Protein AF-A0A3P8BWS3-F1 (afdb_monomer)

Organism: NCBI:txid31246

pLDDT: mean 70.67, std 22.84, range [26.39, 96.69]

Radius of gyration: 19.43 Å; Cα contacts (8 Å, |Δi|>4): 321; chains: 1; bounding box: 45×33×57 Å

Solvent-accessible surface area (backbone atoms only — not comparable to full-atom values): 11876 Å² total; per-residue (Å²): 134,86,73,91,52,97,81,74,68,56,33,35,42,34,28,52,36,63,94,70,42,42,39,37,36,28,45,45,93,36,86,89,58,69,43,78,44,48,38,71,38,71,47,80,44,70,73,90,51,87,87,46,59,76,30,41,32,35,32,69,50,94,88,46,77,75,43,77,45,62,83,82,64,73,44,76,46,79,47,73,55,94,90,38,68,30,36,41,37,32,27,54,53,96,93,33,44,33,39,38,37,28,52,48,66,68,51,54,50,48,52,57,46,47,56,74,51,84,81,75,98,67,87,41,85,44,82,42,66,25,44,37,44,48,46,65,40,81,86,81,71,39,79,77,47,76,50,71,50,76,61,45,79,45,72,61,55,84,64,56,63,60,55,55,41,57,64,51,58,84,51,91,73,86,78,82,84,86,82,91,79,90,76,96,71,84,78,53,80,45,84,46,130

InterPro domains:
  IPR026847 Vacuolar protein sorting-associated protein 13 [PTHR16166] (4-151)

Foldseek 3Di:
DDPDDDQPFFEKEAAQEPPQQKKWKAAVVCPVDIDIDTHRDIDGDHHPDPPGQQKMWMDRDPPADIDIDNLRDWDWDWDDDPNQIWIWTWADDPNHTYTYIHSDPVLNVVRSCNNVDDDDDDFDWDWQQKKKKWQADPVVRDTPDMDMDGIDGDRDPPVRVVVVCVSSVVDDDDDDDDDDDDDDDDIDMDRDD

Sequence (193 aa):
MQMYQEGMALVRLVNNLNDSQPVFYHQSGLQHTVHRLDAGMSIMYAWDCPQAKRELIFYCNETDNRHSNKLTYDSIEEFKVKDTKAYLVSFMWNMQRVLLFTQNASVAKNARLSSDLEPIDQEIVISLQSIGISLVDNHSRAELAYVSITRLVSSLALIDFLCFYQLLVSSHKLIPRCNLSNTCTHIYIYPLC

Structure (mmCIF, N/CA/C/O backbone):
data_AF-A0A3P8BWS3-F1
#
_entry.id   AF-A0A3P8BWS3-F1
#
loop_
_atom_site.group_PDB
_atom_site.id
_atom_site.type_symbol
_atom_site.label_atom_id
_atom_site.label_alt_id
_atom_site.label_comp_id
_atom_site.label_asym_id
_atom_site.label_entity_id
_atom_site.label_seq_id
_atom_site.pdbx_PDB_ins_code
_atom_site.Cartn_x
_atom_site.Cartn_y
_atom_site.Cartn_z
_atom_site.occupancy
_atom_site.B_iso_or_equiv
_atom_site.auth_seq_id
_atom_site.auth_comp_id
_atom_site.auth_asym_id
_atom_site.auth_atom_id
_atom_site.pdbx_PDB_model_num
ATOM 1 N N . MET A 1 1 ? 28.853 2.518 -13.003 1.00 37.38 1 MET A N 1
ATOM 2 C CA . MET A 1 1 ? 28.020 2.010 -11.894 1.00 37.38 1 MET A CA 1
ATOM 3 C C . MET A 1 1 ? 27.049 3.126 -11.555 1.00 37.38 1 MET A C 1
ATOM 5 O O . MET A 1 1 ? 27.498 4.154 -11.066 1.00 37.38 1 MET A O 1
ATOM 9 N N . GLN A 1 2 ? 25.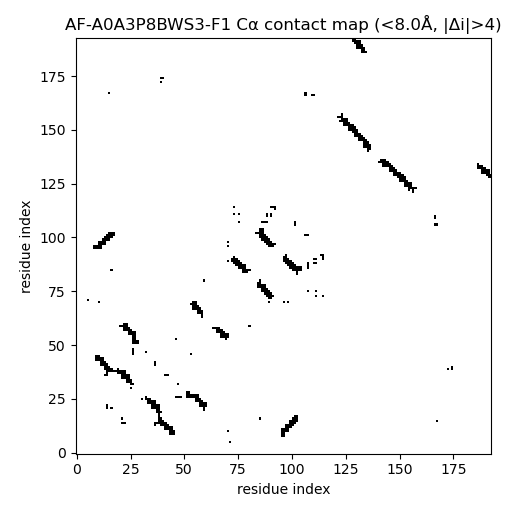780 3.027 -11.956 1.00 33.84 2 GLN A N 1
ATOM 10 C CA . GLN A 1 2 ? 24.806 4.057 -11.589 1.00 33.84 2 GLN A CA 1
ATOM 11 C C . GLN A 1 2 ? 24.414 3.802 -10.136 1.00 33.84 2 GLN A C 1
ATOM 13 O O . GLN A 1 2 ? 23.900 2.733 -9.819 1.00 33.84 2 GLN A O 1
ATOM 18 N N . MET A 1 3 ? 24.752 4.738 -9.250 1.00 30.75 3 MET A N 1
ATOM 19 C CA . MET A 1 3 ? 24.373 4.650 -7.842 1.00 30.75 3 MET A CA 1
ATOM 20 C C . MET A 1 3 ? 22.849 4.658 -7.731 1.00 30.75 3 M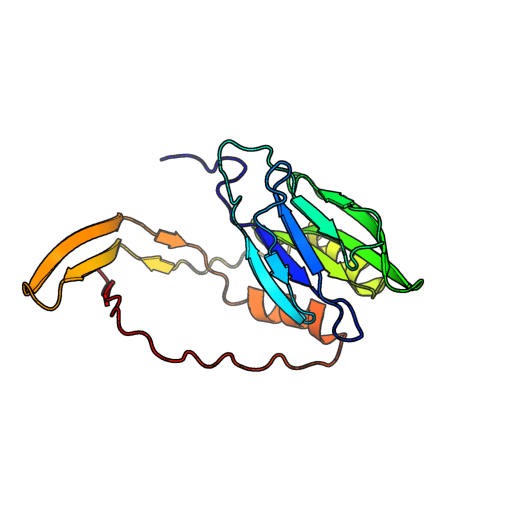ET A C 1
ATOM 22 O O . MET A 1 3 ? 22.177 5.358 -8.493 1.00 30.75 3 MET A O 1
ATOM 26 N N . TYR A 1 4 ? 22.322 3.888 -6.781 1.00 42.94 4 TYR A N 1
ATOM 27 C CA . TYR A 1 4 ? 20.913 3.920 -6.411 1.00 42.94 4 TYR A CA 1
ATOM 28 C C . TYR A 1 4 ? 20.457 5.374 -6.226 1.00 42.94 4 TYR A C 1
ATOM 30 O O . TYR A 1 4 ? 21.056 6.124 -5.455 1.00 42.94 4 TYR A O 1
ATOM 38 N N . GLN A 1 5 ? 19.431 5.778 -6.973 1.00 46.66 5 GLN A N 1
ATOM 39 C CA . GLN A 1 5 ? 18.813 7.090 -6.825 1.00 46.66 5 GLN A CA 1
ATOM 40 C C . GLN A 1 5 ? 17.470 6.944 -6.127 1.00 46.66 5 GLN A C 1
ATOM 42 O O . GLN A 1 5 ? 16.737 5.977 -6.343 1.00 46.66 5 GLN A O 1
ATOM 47 N N . GLU A 1 6 ? 17.144 7.929 -5.299 1.00 41.62 6 GLU A N 1
ATOM 48 C CA . GLU A 1 6 ? 15.866 8.006 -4.610 1.00 41.62 6 GLU A CA 1
ATOM 49 C C . GLU A 1 6 ? 14.709 7.915 -5.631 1.00 41.62 6 GLU A C 1
ATOM 51 O O . GLU A 1 6 ? 14.569 8.737 -6.545 1.00 41.62 6 GLU A O 1
ATOM 56 N N . GLY A 1 7 ? 13.912 6.845 -5.522 1.00 49.38 7 GLY A N 1
ATOM 57 C CA . GLY A 1 7 ? 12.821 6.506 -6.446 1.00 49.38 7 GLY A CA 1
ATOM 58 C C . GLY A 1 7 ? 13.127 5.460 -7.525 1.00 49.38 7 GLY A C 1
ATOM 59 O O . GLY A 1 7 ? 12.284 5.264 -8.396 1.00 49.38 7 GLY A O 1
ATOM 60 N N . MET A 1 8 ? 14.284 4.787 -7.477 1.00 54.88 8 MET A N 1
ATOM 61 C CA . MET A 1 8 ? 14.584 3.611 -8.317 1.00 54.88 8 MET A CA 1
ATOM 62 C C . MET A 1 8 ? 14.036 2.300 -7.724 1.00 54.88 8 MET A C 1
ATOM 64 O O . MET A 1 8 ? 13.815 1.343 -8.461 1.00 54.88 8 MET A O 1
ATOM 68 N N . ALA A 1 9 ? 13.806 2.236 -6.406 1.00 63.41 9 ALA A N 1
ATOM 69 C CA . ALA A 1 9 ? 13.172 1.084 -5.766 1.00 63.41 9 ALA A CA 1
ATOM 70 C C . ALA A 1 9 ? 11.645 1.203 -5.816 1.00 63.41 9 ALA A C 1
ATOM 72 O O . ALA A 1 9 ? 11.078 2.234 -5.447 1.00 63.41 9 ALA A O 1
ATOM 73 N N . LEU A 1 10 ? 10.988 0.118 -6.230 1.00 79.62 10 LEU A N 1
ATOM 74 C CA . LEU A 1 10 ? 9.534 -0.009 -6.165 1.00 79.62 10 LEU A CA 1
ATOM 75 C C . LEU A 1 10 ? 9.070 0.015 -4.708 1.00 79.62 10 LEU A C 1
ATOM 77 O O . LEU A 1 10 ? 9.632 -0.681 -3.855 1.00 79.62 10 LEU A O 1
ATOM 81 N N . VAL A 1 11 ? 8.011 0.778 -4.443 1.00 89.00 11 VAL A N 1
ATOM 82 C CA . VAL A 1 11 ? 7.378 0.817 -3.123 1.00 89.00 11 VAL A CA 1
ATOM 83 C C . VAL A 1 11 ? 6.425 -0.359 -3.008 1.00 89.00 11 VAL A C 1
ATOM 85 O O . VAL A 1 11 ? 5.604 -0.582 -3.891 1.00 89.00 11 VAL A O 1
ATOM 88 N N . ARG A 1 12 ? 6.487 -1.103 -1.908 1.00 90.69 12 ARG A N 1
ATOM 89 C CA . ARG A 1 12 ? 5.502 -2.145 -1.625 1.00 90.69 12 ARG A CA 1
ATOM 90 C C . ARG A 1 12 ? 4.295 -1.527 -0.928 1.00 90.69 12 ARG A C 1
ATOM 92 O O . ARG A 1 12 ? 4.413 -1.070 0.204 1.00 90.69 12 ARG A O 1
ATOM 99 N N . LEU A 1 13 ? 3.138 -1.533 -1.579 1.00 93.00 13 LEU A N 1
ATOM 100 C CA . LEU A 1 13 ? 1.870 -1.151 -0.955 1.00 93.00 13 LEU A CA 1
ATOM 101 C C . LEU A 1 13 ? 1.204 -2.401 -0.380 1.00 93.00 13 LEU A C 1
ATOM 103 O O . LEU A 1 13 ? 1.151 -3.431 -1.052 1.00 93.00 13 LEU A O 1
ATOM 107 N N . VAL A 1 14 ? 0.709 -2.325 0.854 1.00 92.06 14 VAL A N 1
ATOM 108 C CA . VAL A 1 14 ? 0.159 -3.474 1.587 1.00 92.06 14 VAL A CA 1
ATOM 109 C C . VAL A 1 14 ? -1.143 -3.067 2.252 1.00 92.06 14 VAL A C 1
ATOM 111 O O . VAL A 1 14 ? -1.141 -2.233 3.156 1.00 92.06 14 VAL A O 1
ATOM 114 N N . ASN A 1 15 ? -2.252 -3.678 1.845 1.00 93.56 15 ASN A N 1
ATOM 115 C CA . ASN A 1 15 ? -3.545 -3.446 2.471 1.00 93.56 15 ASN A CA 1
ATOM 116 C C . ASN A 1 15 ? -3.862 -4.569 3.466 1.00 93.56 15 ASN A C 1
ATOM 118 O O . ASN A 1 15 ? -4.241 -5.667 3.076 1.00 93.56 15 ASN A O 1
ATOM 122 N N . ASN A 1 16 ? -3.736 -4.272 4.756 1.00 89.62 16 ASN A N 1
ATOM 123 C CA . ASN A 1 16 ? -4.108 -5.137 5.875 1.00 89.62 16 ASN A CA 1
ATOM 124 C C . ASN A 1 16 ? -5.298 -4.550 6.667 1.00 89.62 16 ASN A C 1
ATOM 126 O O . ASN A 1 16 ? -5.358 -4.639 7.896 1.00 89.62 16 ASN A O 1
ATOM 130 N N . LEU A 1 17 ? -6.226 -3.876 5.982 1.00 89.88 17 LEU A N 1
ATOM 131 C CA . LEU A 1 17 ? -7.486 -3.426 6.574 1.00 89.88 17 LEU A CA 1
ATOM 132 C C . LEU A 1 17 ? -8.468 -4.601 6.713 1.00 89.88 17 LEU A C 1
ATOM 134 O O . LEU A 1 17 ? -8.439 -5.554 5.931 1.00 89.88 17 LEU A O 1
ATOM 138 N N . ASN A 1 18 ? -9.355 -4.532 7.709 1.00 88.88 18 ASN A N 1
ATOM 139 C CA . ASN A 1 18 ? -10.365 -5.567 7.928 1.00 88.88 18 ASN A CA 1
ATOM 140 C C . ASN A 1 18 ? -11.556 -5.414 6.962 1.00 88.88 18 ASN A C 1
ATOM 142 O O . ASN A 1 18 ? -11.598 -4.524 6.112 1.00 88.88 18 ASN A O 1
ATOM 146 N N . ASP A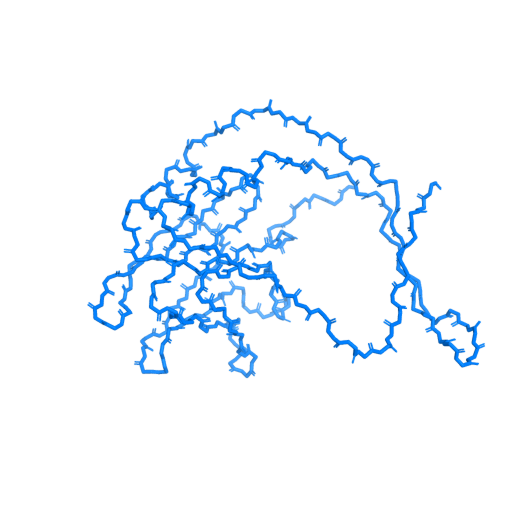 1 19 ? -12.534 -6.316 7.087 1.00 86.81 19 ASP A N 1
ATOM 147 C CA . ASP A 1 19 ? -13.844 -6.241 6.418 1.00 86.81 19 ASP A CA 1
ATOM 148 C C . ASP A 1 19 ? -13.799 -6.096 4.895 1.00 86.81 19 ASP A C 1
ATOM 150 O O . ASP A 1 19 ? -14.672 -5.481 4.281 1.00 86.81 19 ASP A O 1
ATOM 154 N N . SER A 1 20 ? -12.775 -6.687 4.278 1.00 87.88 20 SER A N 1
ATOM 155 C CA . SER A 1 20 ? -12.547 -6.632 2.832 1.00 87.88 20 SER A CA 1
ATOM 156 C C . SER A 1 20 ? -12.447 -5.200 2.288 1.00 87.88 20 SER A C 1
ATOM 158 O O . SER A 1 20 ? -12.770 -4.963 1.126 1.00 87.88 20 SER A O 1
ATOM 160 N N . GLN A 1 21 ? -12.028 -4.240 3.120 1.00 93.25 21 GLN A N 1
ATOM 161 C CA . GLN A 1 21 ? -11.956 -2.832 2.747 1.00 93.25 21 GLN A CA 1
ATOM 162 C C . GLN A 1 21 ? -10.877 -2.593 1.673 1.00 93.25 21 GLN A C 1
ATOM 164 O O . GLN A 1 21 ? -9.690 -2.767 1.963 1.00 93.25 21 GLN A O 1
ATOM 169 N N . PRO A 1 22 ? -11.240 -2.146 0.455 1.00 95.38 22 PRO A N 1
ATOM 170 C CA . PRO A 1 22 ? -10.257 -1.745 -0.540 1.00 95.38 22 PRO A CA 1
ATOM 171 C C . PRO A 1 22 ? -9.668 -0.366 -0.219 1.00 95.38 22 PRO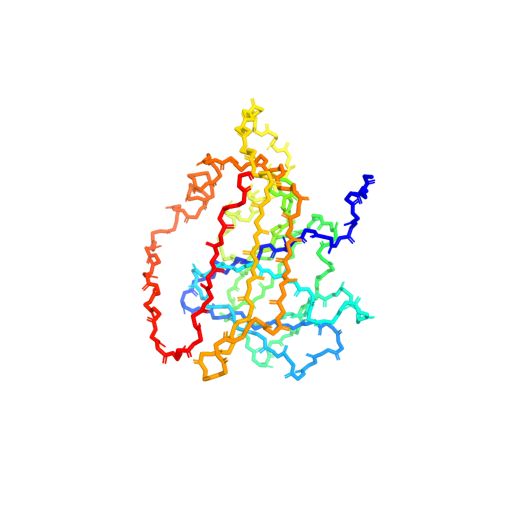 A C 1
ATOM 173 O O . PRO A 1 22 ? -10.321 0.481 0.401 1.00 95.38 22 PRO A O 1
ATOM 176 N N . VAL A 1 23 ? -8.449 -0.141 -0.703 1.00 95.94 23 VAL A N 1
ATOM 177 C CA . VAL A 1 23 ? -7.795 1.171 -0.751 1.00 95.94 23 VAL A CA 1
ATOM 178 C C . VAL A 1 23 ? -7.681 1.596 -2.207 1.00 95.94 23 VAL A C 1
ATOM 180 O O . VAL A 1 23 ? -7.173 0.847 -3.042 1.00 95.94 23 VAL A O 1
ATOM 183 N N . PHE A 1 24 ? -8.130 2.807 -2.507 1.00 96.69 24 PHE A N 1
ATOM 184 C CA . PHE A 1 24 ? -7.935 3.436 -3.805 1.00 96.69 24 PHE A CA 1
ATOM 185 C C . PHE A 1 24 ? -6.764 4.396 -3.721 1.00 96.69 24 PHE A C 1
ATOM 187 O O . PHE A 1 24 ? -6.625 5.120 -2.734 1.00 96.69 24 PHE A O 1
ATOM 194 N N . TYR A 1 25 ? -5.919 4.403 -4.745 1.00 96.50 25 TYR A N 1
ATOM 195 C CA . TYR A 1 25 ? -4.746 5.261 -4.768 1.00 96.50 25 TYR A CA 1
ATOM 196 C C . TYR A 1 25 ? -4.402 5.730 -6.176 1.00 96.50 25 TYR A C 1
ATOM 198 O O . TYR A 1 25 ? -4.713 5.072 -7.163 1.00 96.50 25 TYR A O 1
ATOM 206 N N . HIS A 1 26 ? -3.752 6.882 -6.263 1.00 96.25 26 HIS A N 1
ATOM 207 C CA . HIS A 1 26 ? -3.226 7.425 -7.509 1.00 96.25 26 HIS A CA 1
ATOM 208 C C . HIS A 1 26 ? -2.066 8.377 -7.219 1.00 96.25 26 HIS A C 1
ATOM 210 O O . HIS A 1 26 ? -1.937 8.913 -6.115 1.00 96.25 26 HIS A O 1
ATOM 216 N N . GLN A 1 27 ? -1.229 8.644 -8.216 1.00 95.56 27 GLN A N 1
ATOM 217 C CA . GLN A 1 27 ? -0.232 9.701 -8.103 1.00 95.56 27 GLN A CA 1
ATOM 218 C C . GLN A 1 27 ? -0.895 11.090 -8.104 1.00 95.56 27 GLN A C 1
ATOM 220 O O . GLN A 1 27 ? -1.871 11.356 -8.814 1.00 95.56 27 GLN A O 1
ATOM 225 N N . SER A 1 28 ? -0.358 12.008 -7.305 1.00 94.50 28 SER A N 1
ATOM 226 C CA . SER A 1 28 ? -0.766 13.411 -7.264 1.00 94.50 28 SER A CA 1
ATOM 227 C C . SER A 1 28 ? -0.651 14.045 -8.657 1.00 94.50 28 SER A C 1
ATOM 229 O O . SER A 1 28 ? 0.381 13.948 -9.319 1.00 94.50 28 SER A O 1
ATOM 231 N N . GLY A 1 29 ? -1.739 14.665 -9.122 1.00 92.56 29 GLY A N 1
ATOM 232 C CA . GLY A 1 29 ? -1.868 15.188 -10.488 1.00 92.56 29 GLY A CA 1
ATOM 233 C C . GLY A 1 29 ? -2.428 14.199 -11.523 1.00 92.56 29 GLY A C 1
ATOM 234 O O . GLY A 1 29 ? -2.759 14.629 -12.621 1.00 92.56 29 GLY A O 1
ATOM 235 N N . LEU A 1 30 ? -2.606 12.915 -11.182 1.00 92.94 30 LEU A N 1
ATOM 236 C CA . LEU A 1 30 ? -3.135 11.871 -12.076 1.00 92.94 30 LEU A CA 1
ATOM 237 C C . LEU A 1 30 ? -4.454 11.270 -11.566 1.00 92.94 30 LEU A C 1
ATOM 239 O O . LEU A 1 30 ? -4.591 10.067 -11.384 1.00 92.94 30 LEU A O 1
ATOM 243 N N . GLN A 1 31 ? -5.460 12.117 -11.347 1.00 88.69 31 GLN A N 1
ATOM 244 C CA . GLN A 1 31 ? -6.764 11.705 -10.795 1.00 88.69 31 GLN A CA 1
ATOM 245 C C . GLN A 1 31 ? -7.561 10.756 -11.709 1.00 88.69 31 GLN A C 1
ATOM 247 O O . GLN A 1 31 ? -8.499 10.116 -11.247 1.00 88.69 31 GLN A O 1
ATOM 252 N N . HIS A 1 32 ? -7.207 10.672 -12.994 1.00 89.31 32 HIS A N 1
ATOM 253 C CA . HIS A 1 32 ? -7.842 9.775 -13.964 1.00 89.31 32 HIS A CA 1
ATOM 254 C C . HIS A 1 32 ? -7.249 8.356 -13.959 1.00 89.31 32 HIS A C 1
ATOM 256 O O . HIS A 1 32 ? -7.864 7.447 -14.510 1.00 89.31 32 HIS A O 1
ATOM 262 N N . THR A 1 33 ? -6.092 8.152 -13.320 1.00 92.38 33 THR A N 1
ATOM 263 C CA . THR A 1 33 ? -5.411 6.853 -13.217 1.00 92.38 33 THR A CA 1
ATOM 264 C C . THR A 1 33 ? -5.531 6.339 -11.786 1.00 92.38 33 THR A C 1
ATOM 266 O O . THR A 1 33 ? -4.586 6.394 -11.004 1.00 92.38 33 THR A O 1
ATOM 269 N N . VAL A 1 34 ? -6.736 5.904 -11.412 1.00 95.44 34 VAL A N 1
ATOM 270 C CA . VAL A 1 34 ? -7.001 5.380 -10.067 1.00 95.44 34 VAL A CA 1
ATOM 271 C C . VAL A 1 34 ? -6.776 3.877 -10.040 1.00 95.44 34 VAL A C 1
ATOM 273 O O . VAL A 1 34 ? -7.409 3.122 -10.776 1.00 95.44 34 VAL A O 1
ATOM 276 N N . HIS A 1 35 ? -5.912 3.451 -9.130 1.00 95.69 35 HIS A N 1
ATOM 277 C CA . HIS A 1 35 ? -5.652 2.055 -8.826 1.00 95.69 35 HIS A CA 1
ATOM 278 C C . HIS A 1 35 ? -6.451 1.605 -7.609 1.00 95.69 35 HIS A C 1
ATOM 280 O O . HIS A 1 35 ? -6.847 2.408 -6.759 1.00 95.69 35 HIS A O 1
ATOM 286 N N . ARG A 1 36 ? -6.652 0.292 -7.503 1.00 95.69 36 ARG A N 1
ATOM 287 C CA . ARG A 1 36 ? -7.356 -0.354 -6.396 1.00 95.69 36 ARG A CA 1
ATOM 288 C C . ARG A 1 36 ? -6.484 -1.452 -5.797 1.00 95.69 36 ARG A C 1
ATOM 290 O O . ARG A 1 36 ? -6.011 -2.328 -6.514 1.00 95.69 36 ARG A O 1
ATOM 297 N N . LEU A 1 37 ? -6.326 -1.423 -4.477 1.00 93.25 37 LEU A N 1
ATOM 298 C CA . LEU A 1 37 ? -5.660 -2.451 -3.687 1.00 93.25 37 LEU A CA 1
ATOM 299 C C . LEU A 1 37 ? -6.673 -3.104 -2.745 1.00 93.25 37 LEU A C 1
ATOM 301 O O . LEU A 1 37 ? -7.114 -2.493 -1.770 1.00 93.25 37 LEU A O 1
ATOM 305 N N . ASP A 1 38 ? -7.048 -4.347 -3.035 1.00 91.75 38 ASP A N 1
ATOM 306 C CA . ASP A 1 38 ? -7.991 -5.098 -2.205 1.00 91.75 38 ASP A CA 1
ATOM 307 C C . ASP A 1 38 ? -7.393 -5.495 -0.848 1.00 91.75 38 ASP A C 1
ATOM 309 O O . ASP A 1 38 ? -6.176 -5.587 -0.680 1.00 91.75 38 ASP A O 1
ATOM 313 N N . ALA A 1 39 ? -8.260 -5.722 0.140 1.00 87.06 39 ALA A N 1
ATOM 314 C CA . ALA A 1 39 ? -7.835 -6.147 1.470 1.00 87.06 39 ALA A CA 1
ATOM 315 C C . ALA A 1 39 ? -7.094 -7.489 1.427 1.00 87.06 39 ALA A C 1
ATOM 317 O O . ALA A 1 39 ? -7.501 -8.424 0.738 1.00 87.06 39 ALA A O 1
ATOM 318 N N . GLY A 1 40 ? -6.016 -7.586 2.199 1.00 82.12 40 GLY A N 1
ATOM 319 C CA . GLY A 1 40 ? -5.112 -8.732 2.218 1.00 82.12 40 GLY A CA 1
ATOM 320 C C . GLY A 1 40 ? -4.125 -8.765 1.050 1.00 82.12 40 GLY A C 1
ATOM 321 O O . GLY A 1 40 ? -3.284 -9.657 1.008 1.00 82.12 40 GLY A O 1
ATOM 322 N N . MET A 1 41 ? -4.189 -7.820 0.108 1.00 82.69 41 MET A N 1
ATOM 323 C CA . MET A 1 41 ? -3.291 -7.798 -1.045 1.00 82.69 41 MET A CA 1
ATOM 324 C C . MET A 1 41 ? -2.067 -6.918 -0.800 1.00 82.69 41 MET A C 1
ATOM 326 O O . MET A 1 41 ? -2.087 -5.946 -0.039 1.00 82.69 41 MET A O 1
ATOM 330 N N . SER A 1 42 ? -0.990 -7.249 -1.512 1.00 87.25 42 SER A N 1
ATOM 331 C CA . SER A 1 42 ? 0.200 -6.409 -1.612 1.00 87.25 42 SER A CA 1
ATOM 332 C C . SER A 1 42 ? 0.659 -6.307 -3.061 1.00 87.25 42 SER A C 1
ATOM 334 O O . SER A 1 42 ? 0.517 -7.263 -3.825 1.00 87.25 42 SER A O 1
ATOM 336 N N . ILE A 1 43 ? 1.194 -5.149 -3.442 1.00 85.50 43 ILE A N 1
ATOM 337 C CA . ILE A 1 43 ? 1.669 -4.883 -4.802 1.00 85.50 43 ILE A CA 1
ATOM 338 C C . ILE A 1 43 ? 2.956 -4.058 -4.779 1.00 85.50 43 ILE A C 1
ATOM 340 O O . ILE A 1 43 ? 3.194 -3.280 -3.854 1.00 85.50 43 ILE A O 1
ATOM 344 N N . MET A 1 44 ? 3.778 -4.224 -5.813 1.00 85.50 44 MET A N 1
ATOM 345 C CA . MET A 1 44 ? 4.918 -3.351 -6.081 1.00 85.50 44 MET A CA 1
ATOM 346 C C . MET A 1 44 ? 4.463 -2.180 -6.948 1.00 85.50 44 MET A C 1
ATOM 348 O O . MET A 1 44 ? 4.021 -2.375 -8.077 1.00 85.50 44 MET A O 1
ATOM 352 N N . TYR A 1 45 ? 4.574 -0.972 -6.417 1.00 87.81 45 TYR A N 1
ATOM 353 C CA . TYR A 1 45 ? 4.152 0.263 -7.054 1.00 87.81 45 TYR A CA 1
ATOM 354 C C . TYR A 1 45 ? 5.352 1.059 -7.577 1.00 87.81 45 TYR A C 1
ATOM 356 O O . TYR A 1 45 ? 6.325 1.308 -6.857 1.00 87.81 45 TYR A O 1
ATOM 364 N N . ALA A 1 46 ? 5.239 1.483 -8.834 1.00 88.88 46 ALA A N 1
ATOM 365 C CA . ALA A 1 46 ? 6.056 2.515 -9.460 1.00 88.88 46 ALA A CA 1
ATOM 366 C C . ALA A 1 46 ? 5.178 3.743 -9.722 1.00 88.88 46 ALA A C 1
ATOM 368 O O . ALA A 1 46 ? 3.983 3.599 -9.957 1.00 88.88 46 ALA A O 1
ATOM 369 N N . TRP A 1 47 ? 5.771 4.937 -9.738 1.00 89.56 47 TRP A N 1
ATOM 370 C CA . TRP A 1 47 ? 5.053 6.152 -10.126 1.00 89.56 47 TRP A CA 1
ATOM 371 C C . TRP A 1 47 ? 4.514 6.044 -11.556 1.00 89.56 47 TRP A C 1
ATOM 373 O O . TRP A 1 47 ? 5.290 5.805 -12.481 1.00 89.56 47 TRP A O 1
ATOM 383 N N . ASP A 1 48 ? 3.211 6.277 -11.725 1.00 88.06 48 ASP A N 1
ATOM 384 C CA . ASP A 1 48 ? 2.523 6.217 -13.022 1.00 88.06 48 ASP A CA 1
ATOM 385 C C . ASP A 1 48 ? 3.130 7.181 -14.053 1.00 88.06 48 ASP A C 1
ATOM 387 O O . ASP A 1 48 ? 3.249 6.856 -15.233 1.00 88.06 48 ASP A O 1
ATOM 391 N N . CYS A 1 49 ? 3.550 8.369 -13.607 1.00 87.00 49 CYS A N 1
ATOM 392 C CA . CYS A 1 49 ? 4.301 9.322 -14.412 1.00 87.00 49 CYS A CA 1
ATOM 393 C C . CYS A 1 49 ? 5.587 9.747 -13.685 1.00 87.00 49 CYS A C 1
ATOM 395 O O . CYS A 1 49 ? 5.525 10.443 -12.663 1.00 87.00 49 CYS A O 1
ATOM 397 N N . PRO A 1 50 ? 6.773 9.421 -14.236 1.00 83.94 50 PRO A N 1
ATOM 398 C CA . PRO A 1 50 ? 8.059 9.795 -13.646 1.00 83.94 50 PRO A CA 1
ATOM 399 C C . PRO A 1 50 ? 8.279 11.307 -13.506 1.00 83.94 50 PRO A C 1
ATOM 401 O O . PRO A 1 50 ? 9.058 11.727 -12.650 1.00 83.94 50 PRO A O 1
ATOM 404 N N . GLN A 1 51 ? 7.624 12.108 -14.355 1.00 84.38 51 GLN A N 1
ATOM 405 C CA . GLN A 1 51 ? 7.736 13.571 -14.386 1.00 84.38 51 GLN A CA 1
ATOM 406 C C . GLN A 1 51 ? 6.727 14.270 -13.466 1.00 84.38 51 GLN A C 1
ATOM 408 O O . GLN A 1 51 ? 6.911 15.438 -13.127 1.00 84.38 51 GLN A O 1
ATOM 413 N N . ALA A 1 52 ? 5.654 13.579 -13.074 1.00 87.94 52 ALA A N 1
ATOM 414 C CA . ALA A 1 52 ? 4.650 14.135 -12.182 1.00 87.94 52 ALA A CA 1
ATOM 415 C C . ALA A 1 52 ? 5.134 14.123 -10.725 1.00 87.94 52 ALA A C 1
ATOM 417 O O . ALA A 1 52 ? 6.117 13.473 -10.355 1.00 87.94 52 ALA A O 1
ATOM 418 N N . LYS A 1 53 ? 4.418 14.850 -9.864 1.00 90.88 53 LYS A N 1
ATOM 419 C CA . LYS A 1 53 ? 4.748 14.953 -8.442 1.00 90.88 53 LYS A CA 1
ATOM 420 C C . LYS A 1 53 ? 4.734 13.561 -7.799 1.00 90.88 53 LYS A C 1
ATOM 422 O O . LYS A 1 53 ? 3.738 12.846 -7.882 1.00 90.88 53 LYS A O 1
ATOM 427 N N . ARG A 1 54 ? 5.837 13.176 -7.153 1.00 91.56 54 ARG A N 1
ATOM 428 C CA . ARG A 1 54 ? 5.979 11.901 -6.427 1.00 91.56 54 ARG A CA 1
ATOM 429 C C . ARG A 1 54 ? 5.302 11.988 -5.066 1.00 91.56 54 ARG A C 1
ATOM 431 O O . ARG A 1 54 ? 5.928 12.219 -4.037 1.00 91.56 54 ARG A O 1
ATOM 438 N N . GLU A 1 55 ? 3.986 11.910 -5.098 1.00 94.44 55 GLU A N 1
ATOM 439 C CA . GLU A 1 55 ? 3.135 11.929 -3.921 1.00 94.44 55 GLU A CA 1
ATOM 440 C C . GLU A 1 55 ? 1.950 11.010 -4.193 1.00 94.44 55 GLU A C 1
ATOM 442 O O . GLU A 1 55 ? 1.235 11.189 -5.178 1.00 94.44 55 GLU A O 1
ATOM 447 N N . LEU A 1 56 ? 1.789 9.989 -3.359 1.00 95.25 56 LEU A N 1
ATOM 448 C CA . LEU A 1 56 ? 0.702 9.030 -3.442 1.00 95.25 56 LEU A CA 1
ATOM 449 C C . LEU A 1 56 ? -0.505 9.632 -2.738 1.00 95.25 56 LEU A C 1
ATOM 451 O O . LEU A 1 56 ? -0.415 9.976 -1.563 1.00 95.25 56 LEU A O 1
ATOM 455 N N . ILE A 1 57 ? -1.619 9.745 -3.445 1.00 96.25 57 ILE A N 1
ATOM 456 C CA . ILE A 1 57 ? -2.909 10.104 -2.872 1.00 96.25 57 ILE A CA 1
ATOM 457 C C . ILE A 1 57 ? -3.695 8.819 -2.670 1.00 96.25 57 ILE A C 1
ATOM 459 O O . ILE A 1 57 ? -3.761 8.007 -3.590 1.00 96.25 57 ILE A O 1
ATOM 463 N N . PHE A 1 58 ? -4.304 8.634 -1.502 1.00 96.25 58 PHE A N 1
ATOM 464 C CA . PHE A 1 58 ? -5.142 7.470 -1.229 1.00 96.25 58 PHE A CA 1
ATOM 465 C C . PHE A 1 58 ? -6.407 7.820 -0.446 1.00 96.25 58 PHE A C 1
ATOM 467 O O . PHE A 1 58 ? -6.488 8.852 0.224 1.00 96.25 58 PHE A O 1
ATOM 474 N N . TYR A 1 59 ? -7.401 6.942 -0.548 1.00 95.25 59 TYR A N 1
ATOM 475 C CA . TYR A 1 59 ? -8.674 7.015 0.167 1.00 95.25 59 TYR A CA 1
ATOM 476 C C . TYR A 1 59 ? -9.331 5.627 0.229 1.00 95.25 59 TYR A C 1
ATOM 478 O O . TYR A 1 59 ? -9.029 4.747 -0.578 1.00 95.25 59 TYR A O 1
ATOM 486 N N . CYS A 1 60 ? -10.221 5.414 1.200 1.00 93.06 60 CYS A N 1
ATOM 487 C CA . CYS A 1 60 ? -10.945 4.146 1.361 1.00 93.06 60 CYS A CA 1
ATOM 488 C C . CYS A 1 60 ? -12.367 4.210 0.792 1.00 93.06 60 CYS A C 1
ATOM 490 O O . CYS A 1 60 ? -12.842 3.222 0.236 1.00 93.06 60 CYS A O 1
ATOM 492 N N . ASN A 1 61 ? -13.020 5.370 0.888 1.00 88.56 61 ASN A N 1
ATOM 493 C CA . ASN A 1 61 ? -14.339 5.636 0.319 1.00 88.56 61 ASN A CA 1
ATOM 494 C C . ASN A 1 61 ? -14.339 6.973 -0.435 1.00 88.56 61 ASN A C 1
ATOM 496 O O . ASN A 1 61 ? -13.520 7.845 -0.159 1.00 88.56 61 ASN A O 1
ATOM 500 N N . GLU A 1 62 ? -15.272 7.157 -1.369 1.00 80.44 62 GLU A N 1
ATOM 501 C CA . GLU A 1 62 ? -15.360 8.387 -2.176 1.00 80.44 62 GLU A CA 1
ATOM 502 C C . GLU A 1 62 ? -15.633 9.644 -1.342 1.00 80.44 62 GLU A C 1
ATOM 504 O O . GLU A 1 62 ? -15.209 10.738 -1.706 1.00 80.44 62 GLU A O 1
ATOM 509 N N . THR A 1 63 ? -16.331 9.478 -0.218 1.00 80.44 63 THR A N 1
ATOM 510 C CA . THR A 1 63 ? -16.673 10.551 0.721 1.00 80.44 63 THR A CA 1
ATOM 511 C C . THR A 1 63 ? -15.584 10.820 1.754 1.00 80.44 63 THR A C 1
ATOM 513 O O . THR A 1 63 ? -15.693 11.791 2.501 1.00 80.44 63 THR A O 1
ATOM 516 N N . ASP A 1 64 ? -14.568 9.958 1.844 1.00 80.75 64 ASP A N 1
ATOM 517 C CA . ASP A 1 64 ? -13.491 10.132 2.812 1.00 80.75 64 ASP A CA 1
ATOM 518 C C . ASP A 1 64 ? -12.549 11.253 2.372 1.00 80.75 64 ASP A C 1
ATOM 520 O O . ASP A 1 64 ? -12.341 11.521 1.184 1.00 80.75 64 ASP A O 1
ATOM 524 N N . ASN A 1 65 ? -11.916 11.887 3.358 1.00 86.50 65 ASN A N 1
ATOM 525 C CA . ASN A 1 65 ? -10.816 12.794 3.079 1.00 86.50 65 ASN A CA 1
ATOM 526 C C . ASN A 1 65 ? -9.688 12.029 2.382 1.00 86.50 65 ASN A C 1
ATOM 528 O O . ASN A 1 65 ? -9.311 10.926 2.781 1.00 86.50 65 ASN A O 1
ATOM 532 N N . ARG A 1 66 ? -9.129 12.640 1.338 1.00 91.94 66 ARG A N 1
ATOM 533 C CA . ARG A 1 66 ? -7.957 12.095 0.659 1.00 91.94 66 ARG A CA 1
ATOM 534 C C . ARG A 1 66 ? -6.722 12.358 1.504 1.00 91.94 66 ARG A C 1
ATOM 536 O O . ARG A 1 66 ? -6.500 13.477 1.962 1.00 91.94 66 ARG A O 1
ATOM 543 N N . HIS A 1 67 ? -5.909 11.330 1.655 1.00 94.00 67 HIS A N 1
ATOM 544 C CA . HIS A 1 67 ? -4.638 11.389 2.357 1.00 94.00 67 HIS A CA 1
ATOM 545 C C . HIS A 1 67 ? -3.497 11.382 1.342 1.00 94.00 67 HIS A C 1
ATOM 547 O O . HIS A 1 67 ? -3.651 10.839 0.246 1.00 94.00 67 HIS A O 1
ATOM 553 N N . SER A 1 68 ? -2.362 11.991 1.687 1.00 94.31 68 SER A N 1
ATOM 554 C CA . SER A 1 68 ? -1.189 12.025 0.817 1.00 94.31 68 SER A CA 1
ATOM 555 C C . SER A 1 68 ? 0.069 11.554 1.532 1.00 94.31 68 SER A C 1
ATOM 557 O O . SER A 1 68 ? 0.288 11.869 2.696 1.00 94.31 68 SER A O 1
ATOM 559 N N . ASN A 1 69 ? 0.923 10.815 0.825 1.00 93.62 69 ASN A N 1
ATOM 560 C CA . ASN A 1 69 ? 2.219 10.396 1.343 1.00 93.62 69 ASN A CA 1
ATOM 561 C C . ASN A 1 69 ? 3.290 10.448 0.244 1.00 93.62 69 ASN A C 1
ATOM 563 O O . ASN A 1 69 ? 3.083 9.984 -0.877 1.00 93.62 69 ASN A O 1
ATOM 567 N N . LYS A 1 70 ? 4.450 11.035 0.553 1.00 91.56 70 LYS A N 1
ATOM 568 C CA . LYS A 1 70 ? 5.561 11.197 -0.406 1.00 91.56 70 LYS A CA 1
ATOM 569 C C . LYS A 1 70 ? 6.407 9.935 -0.585 1.00 91.56 70 LYS A C 1
ATOM 571 O O . LYS A 1 70 ? 7.173 9.864 -1.538 1.00 91.56 70 LYS A O 1
ATOM 576 N N . LEU A 1 71 ? 6.266 8.949 0.304 1.00 89.56 71 LEU A N 1
ATOM 577 C CA . LEU A 1 71 ? 7.005 7.681 0.295 1.00 89.56 71 LEU A CA 1
ATOM 578 C C . LEU A 1 71 ? 8.532 7.851 0.399 1.00 89.56 71 LEU A C 1
ATOM 580 O O . LEU A 1 71 ? 9.282 6.983 -0.039 1.00 89.56 71 LEU A O 1
ATOM 584 N N . THR A 1 72 ? 8.996 8.963 0.977 1.00 85.88 72 THR A N 1
ATOM 585 C CA . THR A 1 72 ? 10.429 9.286 1.117 1.00 85.88 72 THR A CA 1
ATOM 586 C C . THR A 1 72 ? 10.971 9.075 2.529 1.00 85.88 72 THR A C 1
ATOM 588 O O . THR A 1 72 ? 12.158 8.822 2.694 1.00 85.88 72 THR A O 1
ATOM 591 N N . TYR A 1 73 ? 10.121 9.143 3.553 1.00 85.62 73 TYR A N 1
ATOM 592 C CA . TYR A 1 73 ? 10.518 9.023 4.957 1.00 85.62 73 TYR A CA 1
ATOM 593 C C . TYR A 1 73 ? 9.617 8.054 5.718 1.00 85.62 73 TYR A C 1
ATOM 595 O O . TYR A 1 73 ? 8.509 7.725 5.279 1.00 85.62 73 TYR A O 1
ATOM 603 N N . ASP A 1 74 ? 10.105 7.602 6.871 1.00 88.94 74 ASP A N 1
ATOM 604 C CA . ASP A 1 74 ? 9.319 6.777 7.779 1.00 88.94 74 ASP A CA 1
ATOM 605 C C . ASP A 1 74 ? 8.255 7.640 8.459 1.00 88.94 74 ASP A C 1
ATOM 607 O O . ASP A 1 74 ? 8.556 8.667 9.074 1.00 88.94 74 ASP A O 1
ATOM 611 N N . SER A 1 75 ? 6.994 7.236 8.367 1.00 91.06 75 SER A N 1
ATOM 612 C CA . SER A 1 75 ? 5.877 7.980 8.943 1.00 91.06 75 SER A CA 1
ATOM 613 C C . SER A 1 75 ? 4.819 7.044 9.493 1.00 91.06 75 SER A C 1
ATOM 615 O O . SER A 1 75 ? 4.673 5.908 9.047 1.00 91.06 75 SER A O 1
ATOM 617 N N . ILE A 1 76 ? 4.089 7.534 10.490 1.00 91.69 76 ILE A N 1
ATOM 618 C CA . ILE A 1 76 ? 2.859 6.912 10.956 1.00 91.69 76 ILE A CA 1
ATOM 619 C C . ILE A 1 76 ? 1.776 7.980 10.962 1.00 91.69 76 ILE A C 1
ATOM 621 O O . ILE A 1 76 ? 1.945 9.044 11.556 1.00 91.69 76 ILE A O 1
ATOM 625 N N . GLU A 1 77 ? 0.687 7.707 10.264 1.00 93.12 77 GLU A N 1
ATOM 626 C CA . GLU A 1 77 ? -0.466 8.591 10.179 1.00 93.12 77 GLU A CA 1
ATOM 627 C C . GLU A 1 77 ? -1.707 7.817 10.608 1.00 93.12 77 GLU A C 1
ATOM 629 O O . GLU A 1 77 ? -1.875 6.640 10.285 1.00 93.12 77 GLU A O 1
ATOM 634 N N . GLU A 1 78 ? -2.577 8.477 11.361 1.00 93.50 78 GLU A N 1
ATOM 635 C CA . GLU A 1 78 ? -3.846 7.903 11.787 1.00 93.50 78 GLU A CA 1
ATOM 636 C C . GLU A 1 78 ? -4.960 8.414 10.878 1.00 93.50 78 GLU A C 1
ATOM 638 O O . GLU A 1 78 ? -5.051 9.608 10.590 1.00 93.50 78 GLU A O 1
ATOM 643 N N . PHE A 1 79 ? -5.834 7.511 10.449 1.00 92.00 79 PHE A N 1
ATOM 644 C CA . PHE A 1 79 ? -7.022 7.851 9.675 1.00 92.00 79 PHE A CA 1
ATOM 645 C C . PHE A 1 79 ? -8.223 7.028 10.142 1.00 92.00 79 PHE A C 1
ATOM 647 O O . PHE A 1 79 ? -8.109 6.174 11.025 1.00 92.00 79 PHE A O 1
ATOM 654 N N . LYS A 1 80 ? -9.406 7.321 9.600 1.00 90.75 80 LYS A N 1
ATOM 655 C CA . LYS A 1 80 ? -10.635 6.590 9.918 1.00 90.75 80 LYS A CA 1
ATOM 656 C C . LYS A 1 80 ? -11.121 5.820 8.701 1.00 90.75 80 LYS A C 1
ATOM 658 O O . LYS A 1 80 ? -11.123 6.342 7.595 1.00 90.75 80 LYS A O 1
ATOM 663 N N . VAL A 1 81 ? -11.579 4.599 8.944 1.00 89.44 81 VAL A N 1
ATOM 664 C CA . VAL A 1 81 ? -12.258 3.738 7.975 1.00 89.44 81 VAL A CA 1
ATOM 665 C C . VAL A 1 81 ? -13.550 3.281 8.628 1.00 89.44 81 VAL A C 1
ATOM 667 O O . VAL A 1 81 ? -13.487 2.559 9.623 1.00 89.44 81 VAL A O 1
ATOM 670 N N . LYS A 1 82 ? -14.710 3.695 8.099 1.00 86.12 82 LYS A N 1
ATOM 671 C CA . LYS A 1 82 ? -16.034 3.353 8.667 1.00 86.12 82 LYS A CA 1
ATOM 672 C C . LYS A 1 82 ? -16.098 3.625 10.181 1.00 86.12 82 LYS A C 1
ATOM 674 O O . LYS A 1 82 ? -16.373 2.729 10.972 1.00 86.12 82 LYS A O 1
ATOM 679 N N . ASP A 1 83 ? -15.695 4.832 10.582 1.00 84.50 83 ASP A N 1
ATOM 680 C CA . ASP A 1 83 ? -15.576 5.286 11.981 1.00 84.50 83 ASP A CA 1
ATOM 681 C C . ASP A 1 83 ? -14.600 4.511 12.883 1.00 84.50 83 ASP A C 1
ATOM 683 O O . ASP A 1 83 ? -14.399 4.874 14.043 1.00 84.50 83 ASP A O 1
ATOM 687 N N . THR A 1 84 ? -13.907 3.510 12.344 1.00 89.44 84 THR A N 1
ATOM 688 C CA . THR A 1 84 ? -12.882 2.748 13.053 1.00 89.44 84 THR A CA 1
ATOM 689 C C . THR A 1 84 ? -11.503 3.329 12.768 1.00 89.44 84 THR A C 1
ATOM 691 O O . THR A 1 84 ? -11.179 3.692 11.636 1.00 89.44 84 THR A O 1
ATOM 694 N N . LYS A 1 85 ? -10.670 3.420 13.805 1.00 93.06 85 LYS A N 1
ATOM 695 C CA . LYS A 1 85 ? -9.299 3.924 13.701 1.00 93.06 85 LYS A CA 1
ATOM 696 C C . LYS A 1 85 ? -8.433 2.985 12.852 1.00 93.06 85 LYS A C 1
ATOM 698 O O . LYS A 1 85 ? -8.443 1.775 13.059 1.00 93.06 85 LYS A O 1
ATOM 703 N N . ALA A 1 86 ? -7.673 3.556 11.929 1.00 94.62 86 ALA A N 1
ATOM 704 C CA . ALA A 1 86 ? -6.714 2.873 11.076 1.00 94.62 86 ALA A CA 1
ATOM 705 C C . ALA A 1 86 ? -5.382 3.636 11.050 1.00 94.62 86 ALA A C 1
ATOM 707 O O . ALA A 1 86 ? -5.304 4.808 11.424 1.00 94.62 86 ALA A O 1
ATOM 708 N N . TYR A 1 87 ? -4.337 2.948 10.610 1.00 94.12 87 TYR A N 1
ATOM 709 C CA . TYR A 1 87 ? -2.963 3.421 10.590 1.00 94.12 87 TYR A CA 1
ATOM 710 C C . TYR A 1 87 ? -2.376 3.246 9.197 1.00 94.12 87 TYR A C 1
ATOM 712 O O . TYR A 1 87 ? -2.495 2.177 8.590 1.00 94.12 87 TYR A O 1
ATOM 720 N N . LEU A 1 88 ? -1.729 4.299 8.716 1.00 95.31 88 LEU A N 1
ATOM 721 C CA . LEU A 1 88 ? -0.841 4.284 7.569 1.00 95.31 88 LEU A CA 1
ATOM 722 C C . LEU A 1 88 ? 0.589 4.312 8.096 1.00 95.31 88 LEU A C 1
ATOM 724 O O . LEU A 1 88 ? 0.961 5.256 8.790 1.00 95.31 88 LEU A O 1
ATOM 728 N N . VAL A 1 89 ? 1.388 3.303 7.769 1.00 93.69 89 VAL A N 1
ATOM 729 C CA . VAL A 1 89 ? 2.788 3.231 8.198 1.00 93.69 89 VAL A CA 1
ATOM 730 C C . VAL A 1 89 ? 3.691 3.160 6.975 1.00 93.69 89 VAL A C 1
ATOM 732 O O . VAL A 1 89 ? 3.624 2.199 6.213 1.00 93.69 89 VAL A O 1
ATOM 735 N N . SER A 1 90 ? 4.532 4.177 6.792 1.00 92.25 90 SER A N 1
ATOM 736 C CA . SER A 1 90 ? 5.661 4.166 5.859 1.00 92.25 90 SER A CA 1
ATOM 737 C C . SER A 1 90 ? 6.916 3.773 6.631 1.00 92.25 90 SER A C 1
ATOM 739 O O . SER A 1 90 ? 7.223 4.404 7.642 1.00 92.25 90 SER A O 1
ATOM 741 N N . PHE A 1 91 ? 7.631 2.747 6.178 1.00 88.31 91 PHE A N 1
ATOM 742 C CA . PHE A 1 91 ? 8.882 2.291 6.793 1.00 88.31 91 PHE A CA 1
ATOM 743 C C . PHE A 1 91 ? 9.791 1.614 5.759 1.00 88.31 91 PHE A C 1
ATOM 745 O O . PHE A 1 91 ? 9.330 1.247 4.672 1.00 88.31 91 PHE A O 1
ATOM 752 N N . MET A 1 92 ? 11.080 1.453 6.068 1.00 81.44 92 MET A N 1
ATOM 753 C CA . MET A 1 92 ? 11.956 0.565 5.297 1.00 81.44 92 MET A CA 1
ATOM 754 C C . MET A 1 92 ? 11.886 -0.863 5.820 1.00 81.44 92 MET A C 1
ATOM 756 O O . MET A 1 92 ? 11.997 -1.110 7.015 1.00 81.44 92 MET A O 1
ATOM 760 N N . TRP A 1 93 ? 11.789 -1.806 4.894 1.00 74.69 93 TRP A N 1
ATOM 761 C CA . TRP A 1 93 ? 12.005 -3.222 5.128 1.00 74.69 93 TRP A CA 1
ATOM 762 C C . TRP A 1 93 ? 13.088 -3.714 4.172 1.00 74.69 93 TRP A C 1
ATOM 764 O O . TRP A 1 93 ? 12.858 -3.730 2.965 1.00 74.69 93 TRP A O 1
ATOM 774 N N . ASN A 1 94 ? 14.256 -4.099 4.693 1.00 63.81 94 ASN A N 1
ATOM 775 C CA . ASN A 1 94 ? 15.356 -4.680 3.913 1.00 63.81 94 ASN A CA 1
ATOM 776 C C . ASN A 1 94 ? 15.653 -3.906 2.599 1.00 63.81 94 ASN A C 1
ATOM 778 O O . ASN A 1 94 ? 15.570 -4.444 1.499 1.00 63.81 94 ASN A O 1
ATOM 782 N N . MET A 1 95 ? 15.897 -2.590 2.718 1.00 73.38 95 MET A N 1
ATOM 783 C CA . MET A 1 95 ? 16.086 -1.607 1.624 1.00 73.38 95 MET A CA 1
ATOM 784 C C . MET A 1 95 ? 14.870 -1.282 0.740 1.00 73.38 95 MET A C 1
ATOM 786 O O . MET A 1 95 ? 14.960 -0.423 -0.142 1.00 73.38 95 MET A O 1
ATOM 790 N N . GLN A 1 96 ? 13.721 -1.906 0.970 1.00 78.94 96 GLN A N 1
ATOM 791 C CA . GLN A 1 96 ? 12.486 -1.603 0.265 1.00 78.94 96 GLN A CA 1
ATOM 792 C C . GLN A 1 96 ? 11.571 -0.716 1.110 1.00 78.94 96 GLN A C 1
ATOM 794 O O . GLN A 1 96 ? 11.255 -1.020 2.256 1.00 78.94 96 GLN A O 1
ATOM 799 N N . ARG A 1 97 ? 11.063 0.362 0.510 1.00 88.38 97 ARG A N 1
ATOM 800 C CA . ARG A 1 97 ? 10.019 1.191 1.117 1.00 88.38 97 ARG A CA 1
ATOM 801 C C . ARG A 1 97 ? 8.700 0.419 1.132 1.00 88.38 97 ARG A C 1
ATOM 803 O O . ARG A 1 97 ? 8.246 -0.035 0.080 1.00 88.38 97 ARG A O 1
ATOM 810 N N . VAL A 1 98 ? 8.077 0.303 2.297 1.00 89.50 98 VAL A N 1
ATOM 811 C CA . VAL A 1 98 ? 6.763 -0.319 2.479 1.00 89.50 98 VAL A CA 1
ATOM 812 C C . VAL A 1 98 ? 5.774 0.733 2.964 1.00 89.50 98 VAL A C 1
ATOM 814 O O . VAL A 1 98 ? 6.081 1.495 3.878 1.00 89.50 98 VAL A O 1
ATOM 817 N N . LEU A 1 99 ? 4.587 0.761 2.358 1.00 94.19 99 LEU A N 1
ATOM 818 C CA . LEU A 1 99 ? 3.435 1.522 2.829 1.00 94.19 99 LEU A CA 1
ATOM 819 C C . LEU A 1 99 ? 2.332 0.550 3.253 1.00 94.19 99 LEU A C 1
ATOM 821 O O . LEU A 1 99 ? 1.756 -0.156 2.422 1.00 94.19 99 LEU A O 1
ATOM 825 N N . LEU A 1 100 ? 2.052 0.513 4.550 1.00 94.25 100 LEU A N 1
ATOM 826 C CA . LEU A 1 100 ? 1.121 -0.417 5.175 1.00 94.25 100 LEU A CA 1
ATOM 827 C C . LEU A 1 100 ? -0.150 0.298 5.634 1.00 94.25 100 LEU A C 1
ATOM 829 O O . LEU A 1 100 ? -0.080 1.228 6.433 1.00 94.25 100 LEU A O 1
ATOM 833 N N . PHE A 1 101 ? -1.304 -0.203 5.200 1.00 94.94 101 PHE A N 1
ATOM 834 C CA . PHE A 1 101 ? -2.616 0.155 5.737 1.00 94.94 101 PHE A CA 1
ATOM 835 C C . PHE A 1 101 ? -3.053 -0.921 6.732 1.00 94.94 101 PHE A C 1
ATOM 837 O O . PHE A 1 101 ? -3.124 -2.091 6.366 1.00 94.94 101 PHE A O 1
ATOM 844 N N . THR A 1 102 ? -3.344 -0.573 7.985 1.00 93.50 102 THR A N 1
ATOM 845 C CA . THR A 1 102 ? -3.763 -1.557 9.000 1.00 93.50 102 THR A CA 1
ATOM 846 C C . THR A 1 102 ? -4.706 -0.950 10.033 1.00 93.50 102 THR A C 1
ATOM 848 O O . THR A 1 102 ? -4.549 0.201 10.425 1.00 93.50 102 THR A O 1
ATOM 851 N N . GLN A 1 103 ? -5.677 -1.723 10.519 1.00 93.19 103 GLN A N 1
ATOM 852 C CA . GLN A 1 103 ? -6.494 -1.355 11.690 1.00 93.19 103 GLN A CA 1
ATOM 853 C C . GLN A 1 103 ? -5.946 -1.945 13.000 1.00 93.19 103 GLN A C 1
ATOM 855 O O . GLN A 1 103 ? -6.456 -1.658 14.080 1.00 93.19 103 GLN A O 1
ATOM 860 N N . ASN A 1 104 ? -4.892 -2.764 12.932 1.00 88.06 104 ASN A N 1
ATOM 861 C CA . ASN A 1 104 ? -4.275 -3.372 14.103 1.00 88.06 104 ASN A CA 1
ATOM 862 C C . ASN A 1 104 ? -3.141 -2.479 14.637 1.00 88.06 104 ASN A C 1
ATOM 864 O O . ASN A 1 104 ? -2.084 -2.357 14.015 1.00 88.06 104 ASN A O 1
ATOM 868 N N . ALA A 1 105 ? -3.354 -1.888 15.816 1.00 89.50 105 ALA A N 1
ATOM 869 C CA . ALA A 1 105 ? -2.390 -1.001 16.468 1.00 89.50 105 ALA A CA 1
ATOM 870 C C . ALA A 1 105 ? -1.056 -1.693 16.805 1.00 89.50 105 ALA A C 1
ATOM 872 O O . ALA A 1 105 ? -0.000 -1.069 16.708 1.00 89.50 105 ALA A O 1
ATOM 873 N N . SER A 1 106 ? -1.078 -2.984 17.155 1.00 86.62 106 SER A N 1
ATOM 874 C CA . SER A 1 106 ? 0.140 -3.759 17.425 1.00 86.62 106 SER A CA 1
ATOM 875 C C . SER A 1 106 ? 0.959 -3.953 16.154 1.00 86.62 106 SER A C 1
ATOM 877 O O . SER A 1 106 ? 2.174 -3.793 16.183 1.00 86.62 106 SER A O 1
ATOM 879 N N . VAL A 1 107 ? 0.298 -4.222 15.024 1.00 86.50 107 VAL A N 1
ATOM 880 C CA . VAL A 1 107 ? 0.963 -4.318 13.715 1.00 86.50 107 VAL A CA 1
ATOM 881 C C . VAL A 1 107 ? 1.563 -2.969 13.321 1.00 86.50 107 VAL A C 1
ATOM 883 O O . VAL A 1 107 ? 2.718 -2.923 12.912 1.00 86.50 107 VAL A O 1
ATOM 886 N N . ALA A 1 108 ? 0.829 -1.866 13.502 1.00 87.31 108 ALA A N 1
ATOM 887 C CA . ALA A 1 108 ? 1.341 -0.528 13.208 1.00 87.31 108 ALA A CA 1
ATOM 888 C C . ALA A 1 108 ? 2.574 -0.177 14.062 1.00 87.31 108 ALA A C 1
ATOM 890 O O . ALA A 1 108 ? 3.574 0.325 13.548 1.00 87.31 108 ALA A O 1
ATOM 891 N N . LYS A 1 109 ? 2.529 -0.500 15.361 1.00 84.94 109 LYS A N 1
ATOM 892 C CA . LYS A 1 109 ? 3.655 -0.318 16.282 1.00 84.94 109 LYS A CA 1
ATOM 893 C C . LYS A 1 109 ? 4.852 -1.188 15.895 1.00 84.94 109 LYS A C 1
ATOM 895 O O . LYS A 1 109 ? 5.970 -0.691 15.872 1.00 84.94 109 LYS A O 1
ATOM 900 N N . ASN A 1 110 ? 4.632 -2.460 15.575 1.00 82.56 110 ASN A N 1
ATOM 901 C CA . ASN A 1 110 ? 5.708 -3.370 15.189 1.00 82.56 110 ASN A CA 1
ATOM 902 C C . ASN A 1 110 ? 6.348 -2.961 13.861 1.00 82.56 110 ASN A C 1
ATOM 904 O O . ASN A 1 110 ? 7.565 -2.987 13.770 1.00 82.56 110 ASN A O 1
ATOM 908 N N . ALA A 1 111 ? 5.561 -2.516 12.876 1.00 84.19 111 ALA A N 1
ATOM 909 C CA . ALA A 1 111 ? 6.071 -1.981 11.612 1.00 84.19 111 ALA A CA 1
ATOM 910 C C . ALA A 1 111 ? 6.926 -0.718 11.820 1.00 84.19 111 ALA A C 1
ATOM 912 O O . ALA A 1 111 ? 7.940 -0.518 11.155 1.00 84.19 111 ALA A O 1
ATOM 913 N N . ARG A 1 112 ? 6.554 0.124 12.794 1.00 77.69 112 ARG A N 1
ATOM 914 C CA . ARG A 1 112 ? 7.386 1.258 13.204 1.00 77.69 112 ARG A CA 1
ATOM 915 C C . ARG A 1 112 ? 8.709 0.790 13.814 1.00 77.69 112 ARG A C 1
ATOM 917 O O . ARG A 1 112 ? 9.752 1.289 13.420 1.00 77.69 112 ARG A O 1
ATOM 924 N N . LEU A 1 113 ? 8.659 -0.173 14.735 1.00 74.06 113 LEU A N 1
ATOM 925 C CA . LEU A 1 113 ? 9.843 -0.703 15.419 1.00 74.06 113 LEU A CA 1
ATOM 926 C C . LEU A 1 113 ? 10.742 -1.549 14.508 1.00 74.06 113 LEU A C 1
ATOM 928 O O . LEU A 1 113 ? 11.941 -1.599 14.738 1.00 74.06 113 LEU A O 1
ATOM 932 N N . SER A 1 114 ? 10.209 -2.196 13.467 1.00 63.97 114 SER A N 1
ATOM 933 C CA . SER A 1 114 ? 11.022 -2.924 12.480 1.00 63.97 114 SER A CA 1
ATOM 934 C C . SER A 1 114 ? 11.894 -2.001 11.636 1.00 63.97 114 SER A C 1
ATOM 936 O O . SER A 1 114 ? 12.868 -2.460 11.058 1.00 63.97 114 SER A O 1
ATOM 938 N N . SER A 1 115 ? 11.567 -0.707 11.581 1.00 57.19 115 SER A N 1
ATOM 939 C CA . SER A 1 115 ? 12.467 0.306 11.025 1.00 57.19 115 SER A CA 1
ATOM 940 C C . SER A 1 115 ? 13.702 0.534 11.906 1.00 57.19 115 SER A C 1
ATOM 942 O O . SER A 1 115 ? 14.740 0.948 11.401 1.00 57.19 115 SER A O 1
ATOM 944 N N . ASP A 1 116 ? 13.578 0.272 13.213 1.00 51.34 116 ASP A N 1
ATOM 945 C CA . ASP A 1 116 ? 14.617 0.490 14.227 1.00 51.34 116 ASP A CA 1
ATOM 946 C C . ASP A 1 116 ? 15.389 -0.805 14.565 1.00 51.34 116 ASP A C 1
ATOM 948 O O . ASP A 1 116 ? 16.489 -0.754 15.113 1.00 51.34 116 ASP A O 1
ATOM 952 N N . LEU A 1 117 ? 14.807 -1.975 14.271 1.00 48.38 117 LEU A N 1
ATOM 953 C CA . LEU A 1 117 ? 15.388 -3.296 14.505 1.00 48.38 117 LEU A CA 1
ATOM 954 C C . LEU A 1 117 ? 16.037 -3.808 13.220 1.00 48.38 117 LEU A C 1
ATOM 956 O O . LEU A 1 117 ? 15.353 -4.338 12.354 1.00 48.38 117 LEU A O 1
ATOM 960 N N . GLU A 1 118 ? 17.355 -3.682 13.130 1.00 45.78 118 GLU A N 1
ATOM 961 C CA . GLU A 1 118 ? 18.196 -4.299 12.102 1.00 45.78 118 GLU A CA 1
ATOM 962 C C . GLU A 1 118 ? 18.281 -5.825 12.348 1.00 45.78 118 GLU A C 1
ATOM 964 O O . GLU A 1 118 ? 18.929 -6.245 13.313 1.00 45.78 118 GLU A O 1
ATOM 969 N N . PRO A 1 119 ? 17.624 -6.706 11.561 1.00 47.00 119 PRO A N 1
ATOM 970 C CA . PRO A 1 119 ? 17.752 -8.143 11.747 1.00 47.00 119 PRO A CA 1
ATOM 971 C C . PRO A 1 119 ? 18.828 -8.690 10.796 1.00 47.00 119 PRO A C 1
ATOM 973 O O . PRO A 1 119 ? 18.615 -8.754 9.593 1.00 47.00 119 PRO A O 1
ATOM 976 N N . ILE A 1 120 ? 19.960 -9.085 11.388 1.00 43.28 120 ILE A N 1
ATOM 977 C CA . ILE A 1 120 ? 21.003 -10.048 10.963 1.00 43.28 120 ILE A CA 1
ATOM 978 C C . ILE A 1 120 ? 21.305 -10.184 9.450 1.00 43.28 120 ILE A C 1
ATOM 980 O O . ILE A 1 120 ? 20.549 -10.778 8.682 1.00 43.28 120 ILE A O 1
ATOM 984 N N . ASP A 1 121 ? 22.538 -9.782 9.113 1.00 42.00 121 ASP A N 1
ATOM 985 C CA . ASP A 1 121 ? 23.322 -10.061 7.899 1.00 42.00 121 ASP A CA 1
ATOM 986 C C . ASP A 1 121 ? 23.392 -11.560 7.548 1.00 42.00 121 ASP A C 1
ATOM 988 O O . ASP A 1 121 ? 24.291 -12.288 7.982 1.00 42.00 121 ASP A O 1
ATOM 992 N N . GLN A 1 122 ? 22.489 -12.048 6.700 1.00 40.69 122 GLN A N 1
ATOM 993 C CA . GLN A 1 122 ? 22.772 -13.237 5.894 1.00 40.69 122 GLN A CA 1
ATOM 994 C C . GLN A 1 122 ? 22.488 -12.958 4.421 1.00 40.69 122 GLN A C 1
ATOM 996 O O . GLN A 1 122 ? 21.348 -12.946 3.959 1.00 40.69 122 GLN A O 1
ATOM 1001 N N . GLU A 1 123 ? 23.577 -12.740 3.685 1.00 42.16 123 GLU A N 1
ATOM 1002 C CA . GLU A 1 123 ? 23.586 -12.488 2.252 1.00 42.16 123 GLU A CA 1
ATOM 1003 C C . GLU A 1 123 ? 23.442 -13.807 1.477 1.00 42.16 123 GLU A C 1
ATOM 1005 O O . GLU A 1 123 ? 24.299 -14.689 1.537 1.00 42.16 123 GLU A O 1
ATOM 1010 N N . ILE A 1 124 ? 22.355 -13.943 0.715 1.00 46.62 124 ILE A N 1
ATOM 1011 C CA . ILE A 1 124 ? 22.241 -14.964 -0.330 1.00 46.62 124 ILE A CA 1
ATOM 1012 C C . ILE A 1 124 ? 22.525 -14.267 -1.658 1.00 46.62 124 ILE A C 1
ATOM 1014 O O . ILE A 1 124 ? 21.700 -13.503 -2.159 1.00 46.62 124 ILE A O 1
ATOM 1018 N N . VAL A 1 125 ? 23.704 -14.522 -2.226 1.00 45.91 125 VAL A N 1
ATOM 1019 C CA . VAL A 1 125 ? 24.110 -13.958 -3.518 1.00 45.91 125 VAL A CA 1
ATOM 1020 C C . VAL A 1 125 ? 23.493 -14.782 -4.646 1.00 45.91 125 VAL A C 1
ATOM 1022 O O . VAL A 1 125 ? 23.866 -15.935 -4.862 1.00 45.91 125 VAL A O 1
ATOM 1025 N N . ILE A 1 126 ? 22.568 -14.181 -5.397 1.00 41.50 126 ILE A N 1
ATOM 1026 C CA . ILE A 1 126 ? 22.070 -14.733 -6.660 1.00 41.50 126 ILE A CA 1
ATOM 1027 C C . ILE A 1 126 ? 22.705 -13.931 -7.798 1.00 41.50 126 ILE A C 1
ATOM 1029 O O . ILE A 1 126 ? 22.436 -12.740 -7.959 1.00 41.50 126 ILE A O 1
ATOM 1033 N N . SER A 1 127 ? 23.549 -14.591 -8.590 1.00 49.16 127 SER A N 1
ATOM 1034 C CA . SER A 1 127 ? 24.202 -13.995 -9.759 1.00 49.16 127 SER A CA 1
ATOM 1035 C C . SER A 1 127 ? 23.472 -14.408 -11.033 1.00 49.16 127 SER A C 1
ATOM 1037 O O . SER A 1 127 ? 23.654 -15.519 -11.525 1.00 49.16 127 SER A O 1
ATOM 1039 N N . LEU A 1 128 ? 22.657 -13.507 -11.585 1.00 51.91 128 LEU A N 1
ATOM 1040 C CA . LEU A 1 128 ? 22.082 -13.642 -12.925 1.00 51.91 128 LEU A CA 1
ATOM 1041 C C . LEU A 1 128 ? 22.896 -12.772 -13.886 1.00 51.91 128 LEU A C 1
ATOM 1043 O O . LEU A 1 128 ? 22.832 -11.541 -13.855 1.00 51.91 128 LEU A O 1
ATOM 1047 N N . GLN A 1 129 ? 23.698 -13.423 -14.729 1.00 55.84 129 GLN A N 1
ATOM 1048 C CA . GLN A 1 129 ? 24.619 -12.752 -15.650 1.00 55.84 129 GLN A CA 1
ATOM 1049 C C . GLN A 1 129 ? 23.873 -11.848 -16.640 1.00 55.84 129 GLN A C 1
ATOM 1051 O O . GLN A 1 129 ? 24.269 -10.698 -16.856 1.00 55.84 129 GLN A O 1
ATOM 1056 N N . SER A 1 130 ? 22.747 -12.328 -17.169 1.00 59.03 130 SER A N 1
ATOM 1057 C CA . SER A 1 130 ? 21.867 -11.548 -18.036 1.00 59.03 130 SER A CA 1
ATOM 1058 C C . SER A 1 130 ? 20.483 -12.184 -18.174 1.00 59.03 130 SER A C 1
ATOM 1060 O O . SER A 1 130 ? 20.353 -13.407 -18.207 1.00 59.03 130 SER A O 1
ATOM 1062 N N . ILE A 1 131 ? 19.451 -11.345 -18.290 1.00 71.69 131 ILE A N 1
ATOM 1063 C CA . ILE A 1 131 ? 18.087 -11.748 -18.664 1.00 71.69 131 ILE A CA 1
ATOM 1064 C C . ILE A 1 131 ? 17.704 -10.983 -19.930 1.00 71.69 131 ILE A C 1
ATOM 1066 O O . ILE A 1 131 ? 17.908 -9.772 -19.996 1.00 71.69 131 ILE A O 1
ATOM 1070 N N . GLY A 1 132 ? 17.153 -11.679 -20.924 1.00 68.88 132 GLY A N 1
ATOM 1071 C CA . GLY A 1 132 ? 16.638 -11.083 -22.158 1.00 68.88 132 GLY A CA 1
ATOM 1072 C C . GLY A 1 132 ? 15.131 -11.273 -22.294 1.00 68.88 132 GLY A C 1
ATOM 1073 O O . GLY A 1 132 ? 14.613 -12.354 -22.009 1.00 68.88 132 GLY A O 1
ATOM 1074 N N . ILE A 1 133 ? 14.441 -10.227 -22.748 1.00 75.50 133 ILE A N 1
ATOM 1075 C CA . ILE A 1 133 ? 13.038 -10.255 -23.168 1.00 75.50 133 ILE A CA 1
ATOM 1076 C C . ILE A 1 133 ? 13.004 -9.952 -24.665 1.00 75.50 133 ILE A C 1
ATOM 1078 O O . ILE A 1 133 ? 13.493 -8.908 -25.096 1.00 75.50 133 ILE A O 1
ATOM 1082 N N . SER A 1 134 ? 12.411 -10.855 -25.443 1.00 71.62 134 SER A N 1
ATOM 1083 C CA . SER A 1 134 ? 12.211 -10.694 -26.884 1.00 71.62 134 SER A CA 1
ATOM 1084 C C . SER A 1 134 ? 10.725 -10.523 -27.192 1.00 71.62 134 SER A C 1
ATOM 1086 O O . SER A 1 134 ? 9.888 -11.309 -26.740 1.00 71.62 134 SER A O 1
ATOM 1088 N N . LEU A 1 135 ? 10.398 -9.477 -27.947 1.00 74.56 135 LEU A N 1
ATOM 1089 C CA . LEU A 1 135 ? 9.096 -9.287 -28.563 1.00 74.56 135 LEU A CA 1
ATOM 1090 C C . LEU A 1 135 ? 9.157 -9.866 -29.975 1.00 74.56 135 LEU A C 1
ATOM 1092 O O . LEU A 1 135 ? 9.818 -9.305 -30.848 1.00 74.56 135 LEU A O 1
ATOM 1096 N N . VAL A 1 136 ? 8.445 -10.966 -30.200 1.00 75.50 136 VAL A N 1
ATOM 1097 C CA . VAL A 1 136 ? 8.380 -11.651 -31.496 1.00 75.50 136 VAL A CA 1
ATOM 1098 C C . VAL A 1 136 ? 6.998 -11.507 -32.120 1.00 75.50 136 VAL A C 1
ATOM 1100 O O . VAL A 1 136 ? 5.981 -11.584 -31.430 1.00 75.50 136 VAL A O 1
ATOM 1103 N N . ASP A 1 137 ? 6.962 -11.324 -33.437 1.00 73.75 137 ASP A N 1
ATOM 1104 C CA . ASP A 1 137 ? 5.748 -11.501 -34.224 1.00 73.75 137 ASP A CA 1
ATOM 1105 C C . ASP A 1 137 ? 5.682 -12.934 -34.758 1.00 73.75 137 ASP A C 1
ATOM 1107 O O . ASP A 1 137 ? 6.509 -13.379 -35.557 1.00 73.75 137 ASP A O 1
ATOM 1111 N N . ASN A 1 138 ? 4.647 -13.655 -34.336 1.00 74.94 138 ASN A N 1
ATOM 1112 C CA . ASN A 1 138 ? 4.428 -15.045 -34.713 1.00 74.94 138 ASN A CA 1
ATOM 1113 C C . ASN A 1 138 ? 4.005 -15.216 -36.183 1.00 74.94 138 ASN A C 1
ATOM 1115 O O . ASN A 1 138 ? 4.200 -16.298 -36.740 1.00 74.94 138 ASN A O 1
ATOM 1119 N N . HIS A 1 139 ? 3.441 -14.185 -36.822 1.00 72.38 139 HIS A N 1
ATOM 1120 C CA . HIS A 1 139 ? 3.003 -14.252 -38.219 1.00 72.38 139 HIS A CA 1
ATOM 1121 C C . HIS A 1 139 ? 4.170 -14.078 -39.188 1.00 72.38 139 HIS A C 1
ATOM 1123 O O . HIS A 1 139 ? 4.345 -14.896 -40.092 1.00 72.38 139 HIS A O 1
ATOM 1129 N N . SER A 1 140 ? 4.991 -13.047 -38.980 1.00 77.44 140 SER A N 1
ATOM 1130 C CA . SER A 1 140 ? 6.207 -12.826 -39.771 1.00 77.44 140 SER A CA 1
ATOM 1131 C C . SER A 1 140 ? 7.394 -13.688 -39.326 1.00 77.44 140 SER A C 1
ATOM 1133 O O . SER A 1 140 ? 8.391 -13.756 -40.042 1.00 77.44 140 SER A O 1
ATOM 1135 N N . ARG A 1 141 ? 7.281 -14.381 -38.179 1.00 77.75 141 ARG A N 1
ATOM 1136 C CA . ARG A 1 141 ? 8.360 -15.153 -37.534 1.00 77.75 141 ARG A CA 1
ATOM 1137 C C . ARG A 1 141 ? 9.622 -14.316 -37.314 1.00 77.75 141 ARG A C 1
ATOM 1139 O O . ARG A 1 141 ? 10.735 -14.826 -37.434 1.00 77.75 141 ARG A O 1
ATOM 1146 N N . ALA A 1 142 ? 9.440 -13.034 -37.021 1.00 68.75 142 ALA A N 1
ATOM 1147 C CA . ALA A 1 142 ? 10.520 -12.080 -36.845 1.00 68.75 142 ALA A CA 1
ATOM 1148 C C . ALA A 1 142 ? 10.534 -11.537 -35.416 1.00 68.75 142 ALA A C 1
ATOM 1150 O O . ALA A 1 142 ? 9.491 -11.307 -34.801 1.00 68.75 142 ALA A O 1
ATOM 1151 N N . GLU A 1 143 ? 11.735 -11.313 -34.896 1.00 71.50 143 GLU A N 1
ATOM 1152 C CA . GLU A 1 143 ? 11.919 -10.530 -33.682 1.00 71.50 143 GLU A CA 1
ATOM 1153 C C . GLU A 1 143 ? 11.725 -9.047 -34.010 1.00 71.50 143 GLU A C 1
ATOM 1155 O O . GLU A 1 143 ? 12.345 -8.514 -34.930 1.00 71.50 143 GLU A O 1
ATOM 1160 N N . LEU A 1 144 ? 10.839 -8.391 -33.265 1.00 73.12 144 LEU A N 1
ATOM 1161 C CA . LEU A 1 144 ? 10.528 -6.973 -33.416 1.00 73.12 144 LEU A CA 1
ATOM 1162 C C . LEU A 1 144 ? 11.352 -6.105 -32.466 1.00 73.12 144 LEU A C 1
ATOM 1164 O O . LEU A 1 144 ? 11.689 -4.972 -32.804 1.00 73.12 144 LEU A O 1
ATOM 1168 N N . ALA A 1 145 ? 11.653 -6.610 -31.270 1.00 68.62 145 ALA A N 1
ATOM 1169 C CA . ALA A 1 145 ? 12.474 -5.906 -30.296 1.00 68.62 145 ALA A CA 1
ATOM 1170 C C . ALA A 1 145 ? 13.097 -6.876 -29.294 1.00 68.62 145 ALA A C 1
ATOM 1172 O O . ALA A 1 145 ? 12.471 -7.854 -28.893 1.00 68.62 145 ALA A O 1
ATOM 1173 N N . TYR A 1 146 ? 14.294 -6.540 -28.824 1.00 72.19 146 TYR A N 1
ATOM 1174 C CA . TYR A 1 146 ? 14.988 -7.274 -27.778 1.00 72.19 146 TYR A CA 1
ATOM 1175 C C . TYR A 1 146 ? 15.486 -6.312 -26.702 1.00 72.19 146 TYR A C 1
ATOM 1177 O O . TYR A 1 146 ? 16.151 -5.316 -26.993 1.00 72.19 146 TYR A O 1
ATOM 1185 N N . VAL A 1 147 ? 15.157 -6.616 -25.449 1.00 74.00 147 VAL A N 1
ATOM 1186 C CA . VAL A 1 147 ? 15.614 -5.879 -24.272 1.00 74.00 147 VAL A CA 1
ATOM 1187 C C . VAL A 1 147 ? 16.391 -6.838 -23.390 1.00 74.00 147 VAL A C 1
ATOM 1189 O O . VAL A 1 147 ? 15.828 -7.784 -22.844 1.00 74.00 147 VAL A O 1
ATOM 1192 N N . SER A 1 148 ? 17.683 -6.577 -23.213 1.00 72.12 148 SER A N 1
ATOM 1193 C CA . SER A 1 148 ? 18.512 -7.301 -22.253 1.00 72.12 148 SER A CA 1
ATOM 1194 C C . SER A 1 148 ? 18.808 -6.461 -21.028 1.00 72.12 148 SER A C 1
ATOM 1196 O O . SER A 1 148 ? 19.235 -5.310 -21.136 1.00 72.12 148 SER A O 1
ATOM 1198 N N . ILE A 1 149 ? 18.691 -7.087 -19.868 1.00 69.12 149 ILE A N 1
ATOM 1199 C CA . ILE A 1 149 ? 19.240 -6.588 -18.619 1.00 69.12 149 ILE A CA 1
ATOM 1200 C C . ILE A 1 149 ? 20.523 -7.370 -18.362 1.00 69.12 149 ILE A C 1
ATOM 1202 O O . ILE A 1 149 ? 20.492 -8.548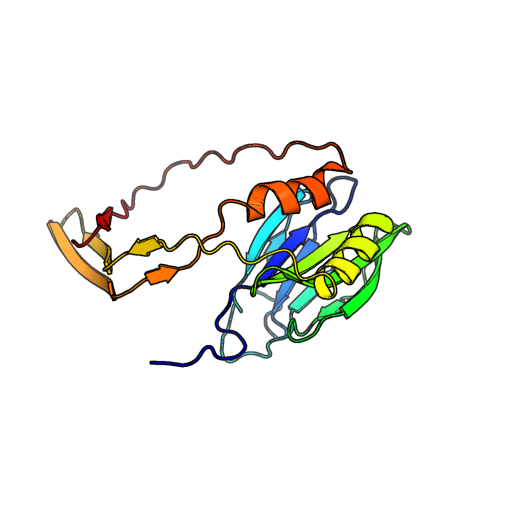 -18.003 1.00 69.12 149 ILE A O 1
ATOM 1206 N N . THR A 1 150 ? 21.662 -6.720 -18.583 1.00 62.19 150 THR A N 1
ATOM 1207 C CA . THR A 1 150 ? 22.980 -7.305 -18.324 1.00 62.19 150 THR A CA 1
ATOM 1208 C C . THR A 1 150 ? 23.383 -6.973 -16.889 1.00 62.19 150 THR A C 1
ATOM 1210 O O . THR A 1 150 ? 23.564 -5.801 -16.562 1.00 62.19 150 THR A O 1
ATOM 1213 N N . ARG A 1 151 ? 23.553 -8.017 -16.064 1.00 56.78 151 ARG A N 1
ATOM 1214 C CA . ARG A 1 151 ? 23.805 -8.013 -14.609 1.00 56.78 151 ARG A CA 1
ATOM 1215 C C . ARG A 1 151 ? 22.596 -7.672 -13.730 1.00 56.78 151 ARG A C 1
ATOM 1217 O O . ARG A 1 151 ? 22.334 -6.509 -13.435 1.00 56.78 151 ARG A O 1
ATOM 1224 N N . LEU A 1 152 ? 21.957 -8.714 -13.198 1.00 49.00 152 LEU A N 1
ATOM 1225 C CA . LEU A 1 152 ? 21.204 -8.643 -11.945 1.00 49.00 152 LEU A CA 1
ATOM 1226 C C . LEU A 1 152 ? 22.065 -9.308 -10.862 1.00 49.00 152 LEU A C 1
ATOM 1228 O O . LEU A 1 152 ? 22.132 -10.533 -10.774 1.00 49.00 152 LEU A O 1
ATOM 1232 N N . VAL A 1 153 ? 22.761 -8.507 -10.058 1.00 48.62 153 VAL A N 1
ATOM 1233 C CA . VAL A 1 153 ? 23.222 -8.969 -8.745 1.00 48.62 153 VAL A CA 1
ATOM 1234 C C . VAL A 1 153 ? 22.140 -8.524 -7.782 1.00 48.62 153 VAL A C 1
ATOM 1236 O O . VAL A 1 153 ? 22.026 -7.338 -7.482 1.00 48.62 153 VAL A O 1
ATOM 1239 N N . SER A 1 154 ? 21.283 -9.454 -7.382 1.00 50.38 154 SER A N 1
ATOM 1240 C CA . SER A 1 154 ? 20.255 -9.190 -6.383 1.00 50.38 154 SER A CA 1
ATOM 1241 C C . SER A 1 154 ? 20.484 -10.136 -5.219 1.00 50.38 154 SER A C 1
ATOM 1243 O O . SER A 1 154 ? 20.317 -11.349 -5.371 1.00 50.38 154 SER A O 1
ATOM 1245 N N . SER A 1 155 ? 20.858 -9.589 -4.065 1.00 44.81 155 SER A N 1
ATOM 1246 C CA . SER A 1 155 ? 20.741 -10.292 -2.794 1.00 44.81 155 SER A CA 1
ATOM 1247 C C . SER A 1 155 ? 19.249 -10.443 -2.486 1.00 44.81 155 SER A C 1
ATOM 1249 O O . SER A 1 155 ? 18.598 -9.549 -1.957 1.00 44.81 155 SER A O 1
ATOM 1251 N N . LEU A 1 156 ? 18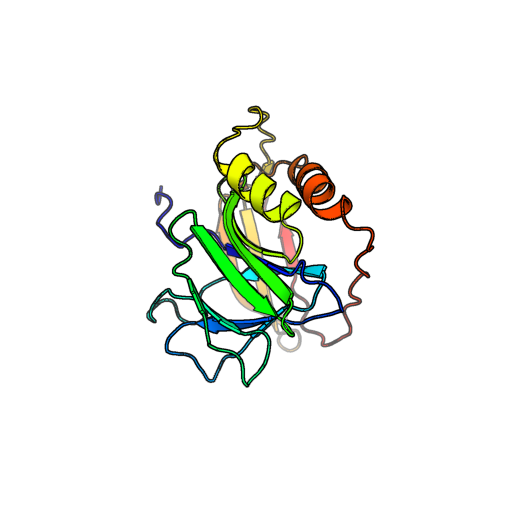.641 -11.545 -2.922 1.00 45.16 156 LEU A N 1
ATOM 1252 C CA . LEU A 1 156 ? 17.243 -11.839 -2.609 1.00 45.16 156 LEU A CA 1
ATOM 1253 C C . LEU A 1 156 ? 17.223 -12.759 -1.392 1.00 45.16 156 LEU A C 1
ATOM 1255 O O . LEU A 1 156 ? 17.499 -13.955 -1.497 1.00 45.16 156 LEU A O 1
ATOM 1259 N N . ALA A 1 157 ? 16.904 -12.197 -0.228 1.00 46.16 157 ALA A N 1
ATOM 1260 C CA . ALA A 1 157 ? 16.761 -12.961 0.999 1.00 46.16 157 ALA A CA 1
ATOM 1261 C C . ALA A 1 157 ? 15.462 -13.787 0.953 1.00 46.16 157 ALA A C 1
ATOM 1263 O O . ALA A 1 157 ? 14.355 -13.287 1.132 1.00 46.16 157 ALA A O 1
ATOM 1264 N N . LEU A 1 158 ? 15.596 -15.104 0.774 1.00 37.62 158 LEU A N 1
ATOM 1265 C CA . LEU A 1 158 ? 14.513 -16.092 0.938 1.00 37.62 158 LEU A CA 1
ATOM 1266 C C . LEU A 1 158 ? 13.898 -16.099 2.359 1.00 37.62 158 LEU A C 1
ATOM 1268 O O . LEU A 1 158 ? 12.862 -16.721 2.585 1.00 37.62 158 LEU A O 1
ATOM 1272 N N . ILE A 1 159 ? 14.507 -15.378 3.303 1.00 40.75 159 ILE A N 1
ATOM 1273 C CA . ILE A 1 159 ? 14.069 -15.214 4.694 1.00 40.75 159 ILE A CA 1
ATOM 1274 C C . ILE A 1 159 ? 12.953 -14.146 4.819 1.00 40.75 159 ILE A C 1
ATOM 1276 O O . ILE A 1 159 ? 12.130 -14.217 5.735 1.00 40.75 159 ILE A O 1
ATOM 1280 N N . ASP A 1 160 ? 12.833 -13.221 3.854 1.00 47.16 160 ASP A N 1
ATOM 1281 C CA . ASP A 1 160 ? 11.902 -12.078 3.905 1.00 47.16 160 ASP A CA 1
ATOM 1282 C C . ASP A 1 160 ? 10.419 -12.481 3.918 1.00 47.16 160 ASP A C 1
ATOM 1284 O O . ASP A 1 160 ? 9.588 -11.836 4.565 1.00 47.16 160 ASP A O 1
ATOM 1288 N N . PHE A 1 161 ? 10.067 -13.579 3.242 1.00 43.91 161 PHE A N 1
ATOM 1289 C CA . PHE A 1 161 ? 8.676 -14.030 3.149 1.00 43.91 161 PHE A CA 1
ATOM 1290 C C . PHE A 1 161 ? 8.134 -14.527 4.494 1.00 43.91 161 PHE A C 1
ATOM 1292 O O . PHE A 1 161 ? 6.969 -14.294 4.793 1.00 43.91 161 PHE A O 1
ATOM 1299 N N . LEU A 1 162 ? 8.962 -15.177 5.321 1.00 39.59 162 LEU A N 1
ATOM 1300 C CA . LEU A 1 162 ? 8.539 -15.748 6.606 1.00 39.59 162 LEU A CA 1
ATOM 1301 C C . LEU A 1 162 ? 8.382 -1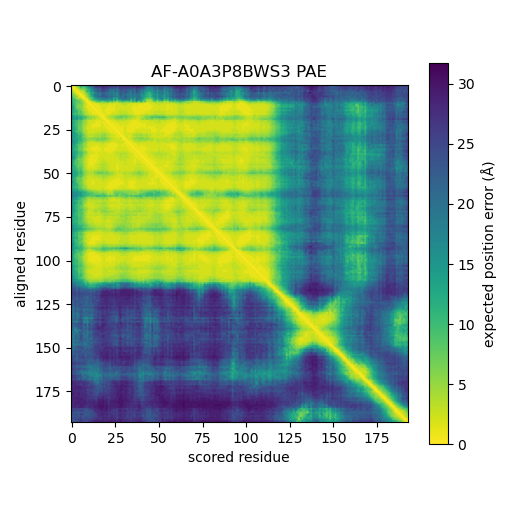4.688 7.701 1.00 39.59 162 LEU A C 1
ATOM 1303 O O . LEU A 1 162 ? 7.501 -14.815 8.548 1.00 39.59 162 LEU A O 1
ATOM 1307 N N . CYS A 1 163 ? 9.190 -13.628 7.674 1.00 41.12 163 CYS A N 1
ATOM 1308 C CA . CYS A 1 163 ? 9.136 -12.568 8.680 1.00 41.12 163 CYS A CA 1
ATOM 1309 C C . CYS A 1 163 ? 8.006 -11.562 8.378 1.00 41.12 163 CYS A C 1
ATOM 1311 O O . CYS A 1 163 ? 7.250 -11.176 9.270 1.00 41.12 163 CYS A O 1
ATOM 1313 N N . PHE A 1 164 ? 7.781 -11.248 7.095 1.00 47.22 164 PHE A N 1
ATOM 1314 C CA . PHE A 1 164 ? 6.583 -10.524 6.658 1.00 47.22 164 PHE A CA 1
ATOM 1315 C C . PHE A 1 164 ? 5.303 -11.352 6.885 1.00 47.22 164 PHE A C 1
ATOM 1317 O O . PHE A 1 164 ? 4.282 -10.819 7.322 1.00 47.22 164 PHE A O 1
ATOM 1324 N N . TYR A 1 165 ? 5.374 -12.676 6.680 1.00 46.81 165 TYR A N 1
ATOM 1325 C CA . TYR A 1 165 ? 4.328 -13.615 7.089 1.00 46.81 165 TYR A CA 1
ATOM 1326 C C . TYR A 1 165 ? 4.100 -13.551 8.604 1.00 46.81 165 TYR A C 1
ATOM 1328 O O . TYR A 1 165 ? 2.959 -13.401 9.003 1.00 46.81 165 TYR A O 1
ATOM 1336 N N . GLN A 1 166 ? 5.121 -13.538 9.465 1.00 44.38 166 GLN A N 1
ATOM 1337 C CA . GLN A 1 166 ? 4.926 -13.377 10.918 1.00 44.38 166 GLN A CA 1
ATOM 1338 C C . GLN A 1 166 ? 4.302 -12.025 11.317 1.00 44.38 166 GLN A C 1
ATOM 1340 O O . GLN A 1 166 ? 3.461 -11.998 12.217 1.00 44.38 166 GLN A O 1
ATOM 1345 N N . LEU A 1 167 ? 4.637 -10.924 10.631 1.00 52.59 167 LEU A N 1
ATOM 1346 C CA . LEU A 1 167 ? 3.993 -9.614 10.828 1.00 52.59 167 LEU A CA 1
ATOM 1347 C C . LEU A 1 167 ? 2.503 -9.618 10.439 1.00 52.59 167 LEU A C 1
ATOM 1349 O O . LEU A 1 167 ? 1.696 -8.984 11.119 1.00 52.59 167 LEU A O 1
ATOM 1353 N N . LEU A 1 168 ? 2.125 -10.342 9.380 1.00 44.09 168 LEU A N 1
ATOM 1354 C CA . LEU A 1 168 ? 0.739 -10.425 8.895 1.00 44.09 168 LEU A CA 1
ATOM 1355 C C . LEU A 1 168 ? -0.099 -11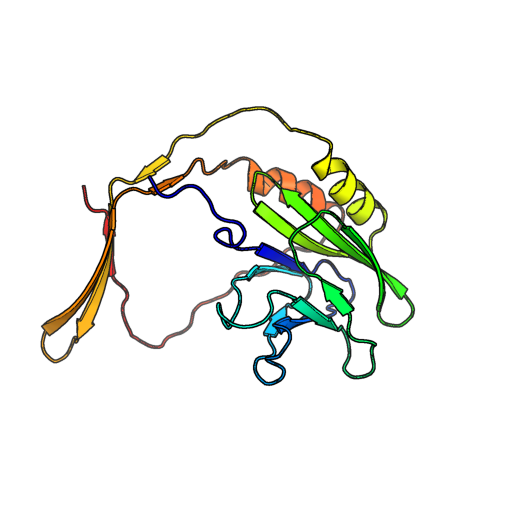.532 9.568 1.00 44.09 168 LEU A C 1
ATOM 1357 O O . LEU A 1 168 ? -1.294 -11.346 9.794 1.00 44.09 168 LEU A O 1
ATOM 1361 N N . VAL A 1 169 ? 0.505 -12.662 9.944 1.00 42.94 169 VAL A N 1
ATOM 1362 C CA . VAL A 1 169 ? -0.157 -13.895 10.441 1.00 42.94 169 VAL A CA 1
ATOM 1363 C C . VAL A 1 169 ? -0.619 -13.806 11.888 1.00 42.94 169 VAL A C 1
ATOM 1365 O O . VAL A 1 169 ? -1.366 -14.663 12.352 1.00 42.94 169 VAL A O 1
ATOM 1368 N N . SER A 1 170 ? -0.334 -12.698 12.570 1.00 40.03 170 SER A N 1
ATOM 1369 C CA . SER A 1 170 ? -1.113 -12.314 13.754 1.00 40.03 170 SER A CA 1
ATOM 1370 C C . SER A 1 170 ? -2.595 -12.011 13.422 1.00 40.03 170 SER A C 1
ATOM 1372 O O . SER A 1 170 ? -3.414 -11.826 14.318 1.00 40.03 170 SER A O 1
ATOM 1374 N N . SER A 1 171 ? -2.968 -12.022 12.139 1.00 40.16 171 SER A N 1
ATOM 1375 C CA . SER A 1 171 ? -4.330 -11.865 11.627 1.00 40.16 171 SER A CA 1
ATOM 1376 C C . SER A 1 171 ? -4.641 -13.044 10.695 1.00 40.16 171 SER A C 1
ATOM 1378 O O . SER A 1 171 ? -4.227 -13.071 9.540 1.00 40.16 171 SER A O 1
ATOM 1380 N N . HIS A 1 172 ? -5.341 -14.064 11.198 1.00 33.50 172 HIS A N 1
ATOM 1381 C CA . HIS A 1 172 ? -5.733 -15.250 10.430 1.00 33.50 172 HIS A CA 1
ATOM 1382 C C . HIS A 1 172 ? -6.523 -14.884 9.160 1.00 33.50 172 HIS A C 1
ATOM 1384 O O . HIS A 1 172 ? -7.726 -14.652 9.253 1.00 33.50 172 HIS A O 1
ATOM 1390 N N . LYS A 1 173 ? -5.888 -14.874 7.980 1.00 36.53 173 LYS A N 1
ATOM 1391 C CA . LYS A 1 173 ? -6.555 -14.976 6.667 1.00 36.53 173 LYS A CA 1
ATOM 1392 C C . LYS A 1 173 ? -5.548 -15.354 5.572 1.00 36.53 173 LYS A C 1
ATOM 1394 O O . LYS A 1 173 ? -4.597 -14.634 5.296 1.00 36.53 173 LYS A O 1
ATOM 1399 N N . LEU A 1 174 ? -5.771 -16.523 4.971 1.00 31.36 174 LEU A N 1
ATOM 1400 C CA . LEU A 1 174 ? -5.047 -17.049 3.811 1.00 31.36 174 LEU A CA 1
ATOM 1401 C C . LEU A 1 174 ? -5.466 -16.277 2.548 1.00 31.36 174 LEU A C 1
ATOM 1403 O O . LEU A 1 174 ? -6.659 -16.134 2.287 1.00 31.36 174 LEU A O 1
ATOM 1407 N N . ILE A 1 175 ? -4.497 -15.806 1.762 1.00 33.41 175 ILE A N 1
ATOM 1408 C CA . ILE A 1 175 ? -4.725 -15.110 0.485 1.00 33.41 175 ILE A CA 1
ATOM 1409 C C . ILE A 1 175 ? -4.899 -16.160 -0.636 1.00 33.41 175 ILE A C 1
ATOM 1411 O O . ILE A 1 175 ? -4.088 -17.089 -0.719 1.00 33.41 175 ILE A O 1
ATOM 1415 N N . PRO A 1 176 ? -5.927 -16.060 -1.502 1.00 31.77 176 PRO A N 1
ATOM 1416 C CA . PRO A 1 176 ? -6.159 -17.013 -2.584 1.00 31.77 176 PRO A CA 1
ATOM 1417 C C . PRO A 1 176 ? -5.206 -16.798 -3.772 1.00 31.77 176 PRO A C 1
ATOM 1419 O O . PRO A 1 176 ? -4.820 -15.680 -4.105 1.00 31.77 176 PRO A O 1
ATOM 1422 N N . ARG A 1 177 ? -4.841 -17.904 -4.432 1.00 26.39 177 ARG A N 1
ATOM 1423 C CA . ARG A 1 177 ? -4.021 -17.934 -5.653 1.00 26.39 177 ARG A CA 1
ATOM 1424 C C . ARG A 1 177 ? -4.774 -17.300 -6.829 1.00 26.39 177 ARG A C 1
ATOM 1426 O O . ARG A 1 177 ? -5.865 -17.753 -7.166 1.00 26.39 177 ARG A O 1
ATOM 1433 N N . CYS A 1 178 ? -4.163 -16.319 -7.494 1.00 26.70 178 CYS A N 1
ATOM 1434 C CA . CYS A 1 178 ? -4.658 -15.787 -8.764 1.00 26.70 178 CYS A CA 1
ATOM 1435 C C . CYS A 1 178 ? -4.379 -16.766 -9.914 1.00 26.70 178 CYS A C 1
ATOM 1437 O O . CYS A 1 178 ? -3.267 -17.272 -10.065 1.00 26.70 178 CYS A O 1
ATOM 1439 N N . ASN A 1 179 ? -5.408 -17.009 -10.723 1.00 27.05 179 ASN A N 1
ATOM 1440 C CA . ASN A 1 179 ? -5.404 -17.871 -11.899 1.00 27.05 179 ASN A CA 1
ATOM 1441 C C . ASN A 1 179 ? -5.310 -16.963 -13.141 1.00 27.05 179 ASN A C 1
ATOM 1443 O O . ASN A 1 179 ? -6.184 -16.119 -13.337 1.00 27.05 179 ASN A O 1
ATOM 1447 N N . LEU A 1 180 ? -4.244 -17.077 -13.940 1.00 28.59 180 LEU A N 1
ATOM 1448 C CA . LEU A 1 180 ? -4.078 -16.295 -15.173 1.00 28.59 180 LEU A CA 1
ATOM 1449 C C . LEU A 1 180 ? -4.876 -16.951 -16.310 1.00 28.59 180 LEU A C 1
ATOM 1451 O O . LEU A 1 180 ? -4.593 -18.089 -16.678 1.00 28.59 180 LEU A O 1
ATOM 1455 N N . SER A 1 181 ? -5.826 -16.225 -16.904 1.00 27.36 181 SER A N 1
ATOM 1456 C CA . SER A 1 181 ? -6.518 -16.640 -18.130 1.00 27.36 181 SER A CA 1
ATOM 1457 C C . SER A 1 181 ? -6.177 -15.739 -19.324 1.00 27.36 181 SER A C 1
ATOM 1459 O O . SER A 1 181 ? -6.524 -14.562 -19.343 1.00 27.36 181 SER A O 1
ATOM 1461 N N . ASN A 1 182 ? -5.528 -16.358 -20.314 1.00 33.78 182 ASN A N 1
ATOM 1462 C CA . ASN A 1 182 ? -5.661 -16.247 -21.773 1.00 33.78 182 ASN A CA 1
ATOM 1463 C C . ASN A 1 182 ? -5.934 -14.881 -22.432 1.00 33.78 182 ASN A C 1
ATOM 1465 O O . ASN A 1 182 ? -7.072 -14.567 -22.766 1.00 33.78 182 ASN A O 1
ATOM 1469 N N . THR A 1 183 ? -4.856 -14.203 -22.838 1.00 28.48 183 THR A N 1
ATOM 1470 C CA . THR A 1 183 ? -4.723 -13.639 -24.197 1.00 28.48 183 THR A CA 1
ATOM 1471 C C . THR A 1 183 ? -3.283 -13.878 -24.675 1.00 28.48 183 THR A C 1
ATOM 1473 O O . THR A 1 183 ? -2.325 -13.541 -23.983 1.00 28.48 183 THR A O 1
ATOM 1476 N N . CYS A 1 184 ? -3.119 -14.587 -25.798 1.00 33.50 184 CYS A N 1
ATOM 1477 C CA . CYS A 1 184 ? -1.823 -15.075 -26.282 1.00 33.50 184 CYS A CA 1
ATOM 1478 C C . CYS A 1 184 ? -0.971 -13.954 -26.891 1.00 33.50 184 CYS A C 1
ATOM 1480 O O . CYS A 1 184 ? -1.028 -13.713 -28.094 1.00 33.50 184 CYS A O 1
ATOM 1482 N N . THR A 1 185 ? -0.094 -13.384 -26.070 1.00 31.28 185 THR A N 1
ATOM 1483 C CA . THR A 1 185 ? 1.228 -12.918 -26.501 1.00 31.28 185 THR A CA 1
ATOM 1484 C C . THR A 1 185 ? 2.236 -13.665 -25.636 1.00 31.28 185 THR A C 1
ATOM 1486 O O . THR A 1 185 ? 2.309 -13.447 -24.428 1.00 31.28 185 THR A O 1
ATOM 1489 N N . HIS A 1 186 ? 2.950 -14.632 -26.215 1.00 38.28 186 HIS A N 1
ATOM 1490 C CA . HIS A 1 186 ? 3.925 -15.418 -25.461 1.00 38.28 186 HIS A CA 1
ATOM 1491 C C . HIS A 1 186 ? 5.173 -14.567 -25.214 1.00 38.28 186 HIS A C 1
ATOM 1493 O O . HIS A 1 186 ? 5.878 -14.208 -26.153 1.00 38.28 186 HIS A O 1
ATOM 1499 N N . ILE A 1 187 ? 5.439 -14.241 -23.949 1.00 36.31 187 ILE A N 1
ATOM 1500 C CA . ILE A 1 187 ? 6.704 -13.641 -23.525 1.00 36.31 187 ILE A CA 1
ATOM 1501 C C . ILE A 1 187 ? 7.675 -14.788 -23.255 1.00 36.31 187 ILE A C 1
ATOM 1503 O O . ILE A 1 187 ? 7.460 -15.584 -22.341 1.00 36.31 187 ILE A O 1
ATOM 1507 N N . TYR A 1 188 ? 8.737 -14.873 -24.051 1.00 40.34 188 TYR A N 1
ATOM 1508 C CA . TYR A 1 188 ? 9.821 -15.821 -23.825 1.00 40.34 188 TYR A CA 1
ATOM 1509 C C . TYR A 1 188 ? 10.914 -15.145 -22.996 1.00 40.34 188 TYR A C 1
ATOM 1511 O O . TYR A 1 188 ? 11.468 -14.122 -23.400 1.00 40.34 188 TYR A O 1
ATOM 1519 N N . ILE A 1 189 ? 11.203 -15.713 -21.824 1.00 40.47 189 ILE A N 1
ATOM 1520 C CA . ILE A 1 189 ? 12.298 -15.283 -20.952 1.00 40.47 189 ILE A CA 1
ATOM 1521 C C . ILE A 1 189 ? 13.444 -16.265 -21.156 1.00 40.47 189 ILE A C 1
ATOM 1523 O O . ILE A 1 189 ? 13.305 -17.450 -20.848 1.00 40.47 189 ILE A O 1
ATOM 1527 N N . TYR A 1 190 ? 14.570 -15.771 -21.661 1.00 37.06 190 TYR A N 1
ATOM 1528 C CA . TYR A 1 190 ? 15.763 -16.588 -21.852 1.00 37.06 190 TYR A CA 1
ATOM 1529 C C . TYR A 1 190 ? 16.789 -16.279 -20.756 1.00 37.06 190 TYR A C 1
ATOM 1531 O O . TYR A 1 190 ? 17.158 -15.110 -20.585 1.00 37.06 190 TYR A O 1
ATOM 1539 N N . PRO A 1 191 ? 17.274 -17.294 -20.016 1.00 32.72 191 PRO A N 1
ATOM 1540 C CA . PRO A 1 191 ? 18.507 -17.151 -19.263 1.00 32.72 191 PRO A CA 1
ATOM 1541 C C . PRO A 1 191 ? 19.657 -17.047 -20.268 1.00 32.72 191 PRO A C 1
ATOM 1543 O O . PRO A 1 191 ? 19.844 -17.928 -21.106 1.00 32.72 191 PRO A O 1
ATOM 1546 N N . LEU A 1 192 ? 20.405 -15.950 -20.211 1.00 37.47 192 LEU A N 1
ATOM 1547 C CA . LEU A 1 192 ? 21.588 -15.758 -21.043 1.00 37.47 192 LEU A CA 1
ATOM 1548 C C . LEU A 1 192 ? 22.803 -16.126 -20.192 1.00 37.47 192 LEU A C 1
ATOM 1550 O O . LEU A 1 192 ? 23.168 -15.362 -19.290 1.00 37.47 192 LEU A O 1
ATOM 1554 N N . CYS A 1 193 ? 23.343 -17.321 -20.442 1.00 39.00 193 CYS A N 1
ATOM 1555 C CA . CYS A 1 193 ? 24.629 -17.779 -19.913 1.00 39.00 193 CYS A CA 1
ATOM 1556 C C . CYS A 1 193 ? 25.795 -16.990 -20.518 1.00 39.00 193 CYS A C 1
ATOM 1558 O O . CYS A 1 193 ? 25.727 -16.660 -21.722 1.00 39.00 193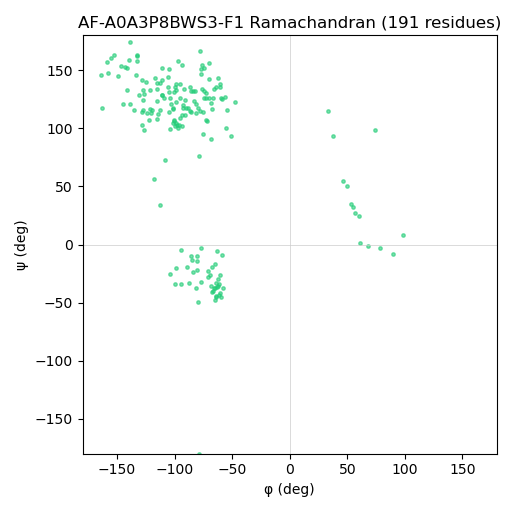 CYS A O 1
#

Secondary structure (DSSP, 8-state):
-----TT-SPEEEEEE-STT--EEEEETT-TTS-EEE-TT-EEEE--S-TTS---EEEESSTTSPPEEE-SSS-EEEEEEETTEEEEEEEEEETTEEEEEEES-HHHHHHHHHHTT--------EEEEEEEEEEEEETTTTEEEEEEEEEEEEEE--TTHHHHHHHHHHTS--PPPPPPP-------EEEEE-

Mean predicted aligned error: 14.91 Å

Nearest PDB structures (foldseek):
  7u8t-assembly1_A  TM=4.811E-01  e=8.113E-06  Thermochaetoides thermophila
  4s3p-assembly1_A  TM=3.147E-01  e=5.818E-01  Escherichia coli K-12
  4fhy-assembly1_A  TM=3.816E-01  e=3.714E+00  Schizosaccharomyces pombe 972h-